Protein AF-A0A959SLH2-F1 (afdb_monomer_lite)

Sequence (245 aa):
MHHSFVTRTGTMKKLMITAALLSTLTVVHAQDGTDRSESDPAVKEQRHTERAVEKTETMIKELGLDDAQAARVREMNSRLGDSMRAVKAADMPDEERKENMKALRSAYKTELATVLTPDQMAQLKAMKEAKRAEKQDPARMAERAEERADALTREMTADLGLSTDQQAKVATINSTYAASMAKMQQAGLDDEARKEKMKAMRQGRDKELKTVLTPKQYDTMMSLRKQKHAESKGNHPGSKKPHNE

Structure (mmCIF, N/CA/C/O backbone):
data_AF-A0A959SLH2-F1
#
_entry.id   AF-A0A959SLH2-F1
#
loop_
_atom_site.group_PDB
_atom_site.id
_atom_site.type_symbol
_atom_site.label_atom_id
_atom_site.label_alt_id
_atom_site.label_comp_id
_atom_site.label_asym_id
_atom_site.label_entity_id
_atom_site.label_seq_id
_atom_site.pdbx_PDB_ins_code
_atom_site.Cartn_x
_atom_site.Cartn_y
_atom_site.Cartn_z
_atom_site.occupancy
_atom_site.B_iso_or_equiv
_atom_site.auth_seq_id
_atom_site.auth_comp_id
_atom_site.auth_asym_id
_atom_site.auth_atom_id
_atom_site.pdbx_PDB_model_num
ATOM 1 N N . MET A 1 1 ? 56.231 24.521 24.029 1.00 44.50 1 MET A N 1
ATOM 2 C CA . MET A 1 1 ? 55.648 24.591 22.668 1.00 44.50 1 MET A CA 1
ATOM 3 C C . MET A 1 1 ? 55.799 23.220 22.023 1.00 44.50 1 MET A C 1
ATOM 5 O O . MET A 1 1 ? 56.786 22.571 22.329 1.00 44.50 1 MET A O 1
ATOM 9 N N . HIS A 1 2 ? 54.837 22.815 21.184 1.00 38.91 2 HIS A N 1
ATOM 10 C CA . HIS A 1 2 ? 54.599 21.480 20.589 1.00 38.91 2 HIS A CA 1
ATOM 11 C C . HIS A 1 2 ? 53.545 20.615 21.301 1.00 38.91 2 HIS A C 1
ATOM 13 O O . HIS A 1 2 ? 53.853 19.629 21.958 1.00 38.91 2 HIS A O 1
ATOM 19 N N . HIS A 1 3 ? 52.274 20.978 21.098 1.00 36.69 3 HIS A N 1
ATOM 20 C CA . HIS A 1 3 ? 51.165 20.027 21.155 1.00 36.69 3 HIS A CA 1
ATOM 21 C C . HIS A 1 3 ? 50.868 19.521 19.740 1.00 36.69 3 HIS A C 1
ATOM 23 O O . HIS A 1 3 ? 50.570 20.299 18.835 1.00 36.69 3 HIS A O 1
ATOM 29 N N . SER A 1 4 ? 50.982 18.208 19.576 1.00 39.91 4 SER A N 1
ATOM 30 C CA . SER A 1 4 ? 50.704 17.454 18.357 1.00 39.91 4 SER A CA 1
ATOM 31 C C . SER A 1 4 ? 49.192 17.286 18.167 1.00 39.91 4 SER A C 1
ATOM 33 O O . SER A 1 4 ? 48.517 16.733 19.034 1.00 39.91 4 SER A O 1
ATOM 35 N N . PHE A 1 5 ? 48.661 17.733 17.028 1.00 43.34 5 PHE A N 1
ATOM 36 C CA . PHE A 1 5 ? 47.291 17.448 16.595 1.00 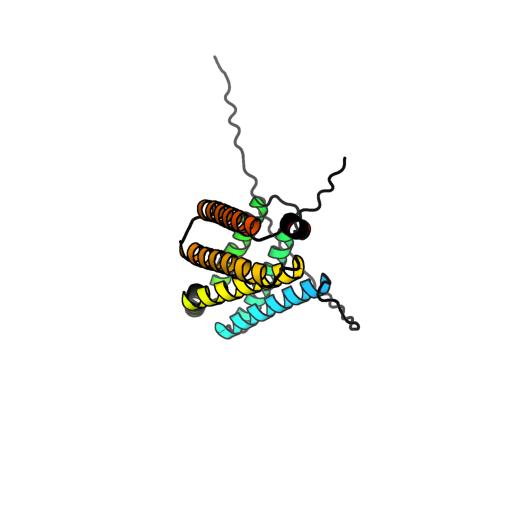43.34 5 PHE A CA 1
ATOM 37 C C . PHE A 1 5 ? 47.253 16.099 15.866 1.00 43.34 5 PHE A C 1
ATOM 39 O O . PHE A 1 5 ? 47.832 15.953 14.792 1.00 43.34 5 PHE A O 1
ATOM 46 N N . VAL A 1 6 ? 46.549 15.120 16.435 1.00 45.81 6 VAL A N 1
ATOM 47 C CA . VAL A 1 6 ? 46.173 13.877 15.748 1.00 45.81 6 VAL A CA 1
ATOM 48 C C . VAL A 1 6 ? 44.795 14.091 15.125 1.00 45.81 6 VAL A C 1
ATOM 50 O O . VAL A 1 6 ? 43.791 14.174 15.830 1.00 45.81 6 VAL A O 1
ATOM 53 N N . THR A 1 7 ? 44.731 14.196 13.800 1.00 43.62 7 THR A N 1
ATOM 54 C CA . THR A 1 7 ? 43.471 14.210 13.052 1.00 43.62 7 THR A CA 1
ATOM 55 C C . THR A 1 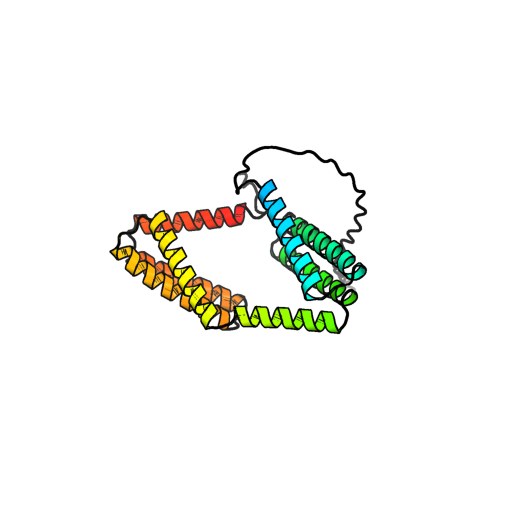7 ? 42.986 12.776 12.841 1.00 43.62 7 THR A C 1
ATOM 57 O O . THR A 1 7 ? 43.626 11.954 12.190 1.00 43.62 7 THR A O 1
ATOM 60 N N . ARG A 1 8 ? 41.829 12.456 13.427 1.00 39.44 8 ARG A N 1
ATOM 61 C CA . ARG A 1 8 ? 41.146 11.166 13.284 1.00 39.44 8 ARG A CA 1
ATOM 62 C C . ARG A 1 8 ? 40.287 11.204 12.017 1.00 39.44 8 ARG A C 1
ATOM 64 O O . ARG A 1 8 ? 39.163 11.697 12.039 1.00 39.44 8 ARG A O 1
ATOM 71 N N . THR A 1 9 ? 40.815 10.707 10.905 1.00 40.19 9 THR A N 1
ATOM 72 C CA . THR A 1 9 ? 40.058 10.502 9.663 1.00 40.19 9 THR A CA 1
ATOM 73 C C . THR A 1 9 ? 39.183 9.252 9.795 1.00 40.19 9 THR A C 1
ATOM 75 O O . THR A 1 9 ? 39.651 8.117 9.770 1.00 40.19 9 THR A O 1
ATOM 78 N N . GLY A 1 10 ? 37.877 9.453 9.983 1.00 38.53 10 GLY A N 1
ATOM 79 C CA . GLY A 1 10 ? 36.883 8.381 9.970 1.00 38.53 10 GLY A CA 1
ATOM 80 C C . GLY A 1 10 ? 36.580 7.932 8.542 1.00 38.53 10 GLY A C 1
ATOM 81 O O . GLY A 1 10 ? 35.683 8.464 7.895 1.00 38.53 10 GLY A O 1
ATOM 82 N N . THR A 1 11 ? 37.315 6.944 8.037 1.00 36.03 11 THR A N 1
ATOM 83 C CA . THR A 1 11 ? 36.968 6.228 6.803 1.00 36.03 11 THR A CA 1
ATOM 84 C C . THR A 1 11 ? 35.710 5.383 7.028 1.00 36.03 11 THR A C 1
ATOM 86 O O . THR A 1 11 ? 35.767 4.342 7.685 1.00 36.03 11 THR A O 1
ATOM 89 N N . MET A 1 12 ? 34.570 5.814 6.477 1.00 32.91 12 MET A N 1
ATOM 90 C CA . MET A 1 12 ? 33.363 4.989 6.383 1.00 32.91 12 MET A CA 1
ATOM 91 C C . MET A 1 12 ? 33.606 3.817 5.425 1.00 32.91 12 MET A C 1
ATOM 93 O O . MET A 1 12 ? 33.690 3.995 4.209 1.00 32.91 12 MET A O 1
ATOM 97 N N . LYS A 1 13 ? 33.701 2.607 5.982 1.00 34.19 13 LYS A N 1
ATOM 98 C CA . LYS A 1 13 ? 33.706 1.349 5.231 1.00 34.19 13 LYS A CA 1
ATOM 99 C C . LYS A 1 13 ? 32.319 1.143 4.618 1.00 34.19 13 LYS A C 1
ATOM 101 O O . LYS A 1 13 ? 31.417 0.627 5.269 1.00 34.19 13 LYS A O 1
ATOM 106 N N . LYS A 1 14 ? 32.142 1.560 3.364 1.00 38.78 14 LYS A N 1
ATOM 107 C CA . LYS A 1 14 ? 31.018 1.117 2.533 1.00 38.78 14 LYS A CA 1
ATOM 108 C C . LYS A 1 14 ? 31.222 -0.374 2.267 1.00 38.78 14 LYS A C 1
ATOM 110 O O . LYS A 1 14 ? 32.058 -0.739 1.446 1.00 38.78 14 LYS A O 1
ATOM 115 N N . LEU A 1 15 ? 30.503 -1.226 2.993 1.00 36.12 15 LEU A N 1
ATOM 116 C CA . LEU A 1 15 ? 30.374 -2.642 2.658 1.00 36.12 15 LEU A CA 1
ATOM 117 C C . LEU A 1 15 ? 29.577 -2.738 1.351 1.00 36.12 15 LEU A C 1
ATOM 119 O O . LEU A 1 15 ? 28.352 -2.790 1.342 1.00 36.12 15 LEU A O 1
ATOM 123 N N . MET A 1 16 ? 30.295 -2.690 0.230 1.00 37.28 16 MET A N 1
ATOM 124 C CA . MET A 1 16 ? 29.810 -3.157 -1.064 1.00 37.28 16 MET A CA 1
ATOM 125 C C . MET A 1 16 ? 29.609 -4.669 -0.943 1.00 37.28 16 MET A C 1
ATOM 127 O O . MET A 1 16 ? 30.564 -5.432 -1.046 1.00 37.28 16 MET A O 1
ATOM 131 N N . ILE A 1 17 ? 28.379 -5.105 -0.672 1.00 41.78 17 ILE A N 1
ATOM 132 C CA . ILE A 1 17 ? 28.007 -6.514 -0.810 1.00 41.78 17 ILE A CA 1
ATOM 133 C C . ILE A 1 17 ? 27.824 -6.773 -2.309 1.00 41.78 17 ILE A C 1
ATOM 135 O O . ILE A 1 17 ? 26.737 -6.642 -2.867 1.00 41.78 17 ILE A O 1
ATOM 139 N N . THR A 1 18 ? 28.925 -7.098 -2.980 1.00 38.56 18 THR A N 1
ATOM 140 C CA . THR A 1 18 ? 28.944 -7.742 -4.294 1.00 38.56 18 THR A CA 1
ATOM 141 C C . THR A 1 18 ? 28.482 -9.188 -4.122 1.00 38.56 18 THR A C 1
ATOM 143 O O . THR A 1 18 ? 29.281 -10.092 -3.897 1.00 38.56 18 THR A O 1
ATOM 146 N N . ALA A 1 19 ? 27.171 -9.416 -4.191 1.00 37.69 19 ALA A N 1
ATOM 147 C CA . ALA A 1 19 ? 26.604 -10.760 -4.220 1.00 37.69 19 ALA A CA 1
ATOM 148 C C . ALA A 1 19 ? 26.702 -11.338 -5.643 1.00 37.69 19 ALA A C 1
ATOM 150 O O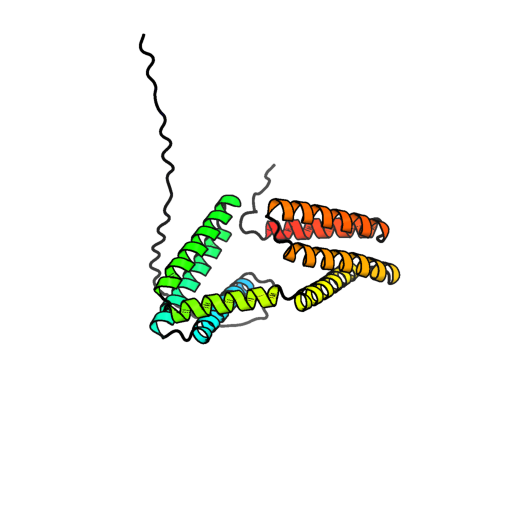 . ALA A 1 19 ? 25.760 -11.261 -6.428 1.00 37.69 19 ALA A O 1
ATOM 151 N N . ALA A 1 20 ? 27.863 -11.901 -5.980 1.00 42.41 20 ALA A N 1
ATOM 152 C CA . ALA A 1 20 ? 27.989 -12.855 -7.075 1.00 42.41 20 ALA A CA 1
ATOM 153 C C . ALA A 1 20 ? 27.600 -14.242 -6.535 1.00 42.41 20 ALA A C 1
ATOM 155 O O . ALA A 1 20 ? 28.394 -14.897 -5.866 1.00 42.41 20 ALA A O 1
ATOM 156 N N . LEU A 1 21 ? 26.358 -14.664 -6.777 1.00 37.19 21 LEU A N 1
ATOM 157 C CA . LEU A 1 21 ? 25.852 -15.991 -6.414 1.00 37.19 21 LEU A CA 1
ATOM 158 C C . LEU A 1 21 ? 25.643 -16.810 -7.693 1.00 37.19 21 LEU A C 1
ATOM 160 O O . LEU A 1 21 ? 24.571 -16.796 -8.296 1.00 37.19 21 LEU A O 1
ATOM 164 N N . LEU A 1 22 ? 26.698 -17.520 -8.108 1.00 42.25 22 LEU A N 1
ATOM 165 C CA . LEU A 1 22 ? 26.579 -18.655 -9.025 1.00 42.25 22 LEU A CA 1
ATOM 166 C C . LEU A 1 22 ? 25.758 -19.740 -8.319 1.00 42.25 22 LEU A C 1
ATOM 168 O O . LEU A 1 22 ? 26.201 -20.290 -7.312 1.00 42.25 22 LEU A O 1
ATOM 172 N N . SER A 1 23 ? 24.576 -20.043 -8.850 1.00 39.56 23 SER A N 1
ATOM 173 C CA . SER A 1 23 ? 23.689 -21.077 -8.311 1.00 39.56 23 SER A CA 1
ATOM 174 C C . SER A 1 23 ? 23.526 -22.181 -9.351 1.00 39.56 23 SER A C 1
ATOM 176 O O . SER A 1 23 ? 22.902 -21.982 -10.391 1.00 39.56 23 SER A O 1
ATOM 178 N N . THR A 1 24 ? 24.118 -23.343 -9.088 1.00 38.06 24 THR A N 1
ATOM 179 C CA . THR A 1 24 ? 23.900 -24.581 -9.845 1.00 38.06 24 THR A CA 1
ATOM 180 C C . THR A 1 24 ? 22.495 -25.119 -9.569 1.00 38.06 24 THR A C 1
ATOM 182 O O . THR A 1 24 ? 22.126 -25.312 -8.412 1.00 38.06 24 THR A O 1
ATOM 185 N N . LEU A 1 25 ? 21.726 -25.373 -10.630 1.00 32.56 25 LEU A N 1
ATOM 186 C CA . LEU A 1 25 ? 20.386 -25.963 -10.574 1.00 32.56 25 LEU A CA 1
ATOM 187 C C . LEU A 1 25 ? 20.453 -27.462 -10.246 1.00 32.56 25 LEU A C 1
ATOM 189 O O . LEU A 1 25 ? 20.957 -28.250 -11.042 1.00 32.56 25 LEU A O 1
ATOM 193 N N . THR A 1 26 ? 19.860 -27.865 -9.124 1.00 37.47 26 THR A N 1
ATOM 194 C CA . THR A 1 26 ? 19.341 -29.223 -8.920 1.00 37.47 26 THR A CA 1
ATOM 195 C C . THR A 1 26 ? 17.821 -29.142 -8.817 1.00 37.47 26 THR A C 1
ATOM 197 O O . THR A 1 26 ? 17.270 -28.504 -7.923 1.00 37.47 26 THR A O 1
ATOM 200 N N . VAL A 1 27 ? 17.126 -29.763 -9.771 1.00 36.03 27 VAL A N 1
ATOM 201 C CA . VAL A 1 27 ? 15.665 -29.890 -9.754 1.00 36.03 27 VAL A CA 1
ATOM 202 C C . VAL A 1 27 ? 15.326 -31.233 -9.120 1.00 36.03 27 VAL A C 1
ATOM 204 O O . VAL A 1 27 ? 15.618 -32.278 -9.694 1.00 36.03 27 VAL A O 1
ATOM 207 N N . VAL A 1 28 ? 14.689 -31.207 -7.951 1.00 37.66 28 VAL A N 1
ATOM 208 C CA . VAL A 1 28 ? 13.990 -32.368 -7.387 1.00 37.66 28 VAL A CA 1
ATOM 209 C C . VAL A 1 28 ? 12.498 -32.075 -7.481 1.00 37.66 28 VAL A C 1
ATOM 211 O O . VAL A 1 28 ? 12.002 -31.145 -6.851 1.00 37.66 28 VAL A O 1
ATOM 214 N N . HIS A 1 29 ? 11.791 -32.841 -8.311 1.00 43.00 29 HIS A N 1
ATOM 215 C CA . HIS A 1 29 ? 10.331 -32.863 -8.335 1.00 43.00 29 HIS A CA 1
ATOM 216 C C . HIS A 1 29 ? 9.832 -33.831 -7.262 1.00 43.00 29 HIS A C 1
ATOM 218 O O . HIS A 1 29 ? 10.205 -35.002 -7.267 1.00 43.00 29 HIS A O 1
ATOM 224 N N . ALA A 1 30 ? 8.943 -33.361 -6.391 1.00 46.03 30 ALA A N 1
ATOM 225 C CA . ALA A 1 30 ? 8.077 -34.220 -5.595 1.00 46.03 30 ALA A CA 1
ATOM 226 C C . ALA A 1 30 ? 6.663 -33.629 -5.622 1.00 46.03 30 ALA A C 1
ATOM 228 O O . ALA A 1 30 ? 6.435 -32.516 -5.147 1.00 46.03 30 ALA A O 1
ATOM 229 N N . GLN A 1 31 ? 5.738 -34.366 -6.239 1.00 41.78 31 GLN A N 1
ATOM 230 C CA . GLN A 1 31 ? 4.304 -34.103 -6.194 1.00 41.78 31 GLN A CA 1
ATOM 231 C C . GLN A 1 31 ? 3.710 -34.725 -4.923 1.00 41.78 31 GLN A C 1
ATOM 233 O O . GLN A 1 31 ? 4.035 -35.855 -4.573 1.00 41.78 31 GLN A O 1
ATOM 238 N N . ASP A 1 32 ? 2.801 -33.986 -4.293 1.00 39.59 32 ASP A N 1
ATOM 239 C CA . ASP A 1 32 ? 1.362 -34.296 -4.224 1.00 39.59 32 ASP A CA 1
ATOM 240 C C . ASP A 1 32 ? 0.740 -34.163 -2.822 1.00 39.59 32 ASP A C 1
ATOM 242 O O . ASP A 1 32 ? 1.341 -34.504 -1.805 1.00 39.59 32 ASP A O 1
ATOM 246 N N . GLY A 1 33 ? -0.514 -33.702 -2.815 1.00 43.34 33 GLY A N 1
ATOM 247 C CA . GLY A 1 33 ? -1.490 -33.984 -1.764 1.00 43.34 33 GLY A CA 1
ATOM 248 C C . GLY A 1 33 ? -1.652 -32.996 -0.599 1.00 43.34 33 GLY A C 1
ATOM 249 O O . GLY A 1 33 ? -0.807 -32.883 0.283 1.00 43.34 33 GLY A O 1
ATOM 250 N N . THR A 1 34 ? -2.878 -32.468 -0.521 1.00 37.75 34 THR A N 1
ATOM 251 C CA . THR A 1 34 ? -3.656 -32.024 0.655 1.00 37.75 34 THR A CA 1
ATOM 252 C C . THR A 1 34 ? -3.846 -30.521 0.881 1.00 37.75 34 THR A C 1
ATOM 254 O O . THR A 1 34 ? -2.934 -29.705 0.810 1.00 37.75 34 THR A O 1
ATOM 257 N N . ASP A 1 35 ? -5.120 -30.217 1.119 1.00 48.16 35 ASP A N 1
ATOM 258 C CA . ASP A 1 35 ? -5.801 -28.967 1.441 1.00 48.16 35 ASP A CA 1
ATOM 259 C C . ASP A 1 35 ? -4.978 -28.044 2.363 1.00 48.16 35 ASP A C 1
ATOM 261 O O . ASP A 1 35 ? -4.986 -28.165 3.591 1.00 48.16 35 ASP A O 1
ATOM 265 N N . ARG A 1 36 ? -4.192 -27.136 1.766 1.00 46.16 36 ARG A N 1
ATOM 266 C CA . ARG A 1 36 ? -3.356 -26.197 2.519 1.00 46.16 36 ARG A CA 1
ATOM 267 C C . ARG A 1 36 ? -4.160 -24.950 2.863 1.00 46.16 36 ARG A C 1
ATOM 269 O O . ARG A 1 36 ? -4.388 -24.088 2.018 1.00 46.16 36 ARG A O 1
ATOM 276 N N . SER A 1 37 ? -4.514 -24.849 4.142 1.00 48.16 37 SER A N 1
ATOM 277 C CA . SER A 1 37 ? -4.915 -23.614 4.823 1.00 48.16 37 SER A CA 1
ATOM 278 C C . SER A 1 37 ? -4.169 -22.396 4.259 1.00 48.16 37 SER A C 1
ATOM 280 O O . SER A 1 37 ? -2.937 -22.355 4.283 1.00 48.16 37 SER A O 1
ATOM 282 N N . GLU A 1 38 ? -4.904 -21.370 3.808 1.00 48.69 38 GLU A N 1
ATOM 283 C CA . GLU A 1 38 ? -4.380 -20.110 3.235 1.00 48.69 38 GLU A CA 1
ATOM 284 C C . GLU A 1 38 ? -3.359 -19.375 4.134 1.00 48.69 38 GLU A C 1
ATOM 286 O O . GLU A 1 38 ? -2.717 -18.397 3.731 1.00 48.69 38 GLU A O 1
ATOM 291 N N . SER A 1 39 ? -3.210 -19.823 5.380 1.00 52.97 39 SER A N 1
ATOM 292 C CA . SER A 1 39 ? -2.295 -19.266 6.365 1.00 52.97 39 SER A CA 1
ATOM 293 C C . SER A 1 39 ? -0.891 -19.892 6.377 1.00 52.97 39 SER A C 1
ATOM 295 O O . SER A 1 39 ? -0.004 -19.267 6.971 1.00 52.97 39 SER A O 1
ATOM 297 N N . ASP A 1 40 ? -0.663 -21.015 5.680 1.00 59.34 40 ASP A N 1
ATOM 298 C CA . ASP A 1 40 ? 0.634 -21.705 5.581 1.00 59.34 40 ASP A CA 1
ATOM 299 C C . ASP A 1 40 ? 1.719 -20.789 4.957 1.00 59.34 40 ASP A C 1
ATOM 301 O O . ASP A 1 40 ? 1.526 -20.247 3.858 1.00 59.34 40 ASP A O 1
ATOM 305 N N . PRO A 1 41 ? 2.869 -20.578 5.633 1.00 59.81 41 PRO A N 1
ATOM 306 C CA . PRO A 1 41 ? 4.001 -19.821 5.100 1.00 59.81 41 PRO A CA 1
ATOM 307 C C . PRO A 1 41 ? 4.472 -20.278 3.713 1.00 59.81 41 PRO A C 1
ATOM 309 O O . PRO A 1 41 ? 4.827 -19.427 2.898 1.00 59.81 41 PRO A O 1
ATOM 312 N 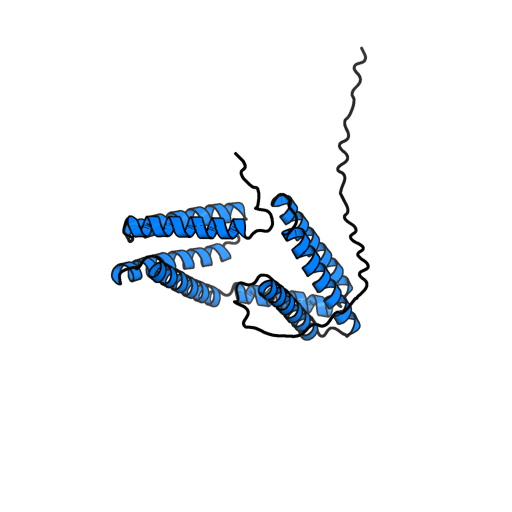N . ALA A 1 42 ? 4.436 -21.581 3.420 1.00 62.09 42 ALA A N 1
ATOM 313 C CA . ALA A 1 42 ? 4.846 -22.125 2.127 1.00 62.09 42 ALA A CA 1
ATOM 314 C C . ALA A 1 42 ? 3.873 -21.723 1.005 1.00 62.09 42 ALA A C 1
ATOM 316 O O . ALA A 1 42 ? 4.304 -21.314 -0.072 1.00 62.09 42 ALA A O 1
ATOM 317 N N . VAL A 1 43 ? 2.563 -21.732 1.280 1.00 63.31 43 VAL A N 1
ATOM 318 C CA . VAL A 1 43 ? 1.529 -21.272 0.332 1.00 63.31 43 VAL A CA 1
ATOM 319 C C . VAL A 1 43 ? 1.626 -19.767 0.106 1.00 63.31 43 VAL A C 1
ATOM 321 O O . VAL A 1 43 ? 1.506 -19.292 -1.022 1.00 63.31 43 VAL A O 1
ATOM 324 N N . LYS A 1 44 ? 1.884 -18.985 1.159 1.00 61.72 44 LYS A N 1
ATOM 325 C CA . LYS A 1 44 ? 2.091 -17.535 1.031 1.00 61.72 44 LYS A CA 1
ATOM 326 C C . LYS A 1 44 ? 3.310 -17.215 0.171 1.00 61.72 44 LYS A C 1
ATOM 328 O O . LYS A 1 44 ? 3.212 -16.351 -0.700 1.00 61.72 44 LYS A O 1
ATOM 333 N N . GLU A 1 45 ? 4.425 -17.910 0.383 1.00 62.53 45 GLU A N 1
ATOM 334 C CA . GLU A 1 45 ? 5.646 -17.735 -0.410 1.00 62.53 45 GLU A CA 1
ATOM 335 C C . GLU A 1 45 ? 5.420 -18.113 -1.881 1.00 62.53 45 GLU A C 1
ATOM 337 O O . GLU A 1 45 ? 5.777 -17.353 -2.786 1.00 62.53 45 GLU A O 1
ATOM 342 N N . GLN A 1 46 ? 4.712 -19.217 -2.130 1.00 65.81 46 GLN A N 1
ATOM 343 C CA . GLN A 1 46 ? 4.326 -19.626 -3.477 1.00 65.81 46 GLN A CA 1
ATOM 344 C C . GLN A 1 46 ? 3.447 -18.563 -4.166 1.00 65.81 46 GLN A C 1
ATOM 346 O O . GLN A 1 46 ? 3.754 -18.119 -5.267 1.00 65.81 46 GLN A O 1
ATOM 351 N N . ARG A 1 47 ? 2.438 -18.007 -3.487 1.00 67.12 47 ARG A N 1
ATOM 352 C CA . ARG A 1 47 ? 1.613 -16.926 -4.064 1.00 67.12 47 ARG A CA 1
ATOM 353 C C . ARG A 1 47 ? 2.386 -15.630 -4.307 1.00 67.12 47 ARG A C 1
ATOM 355 O O . ARG A 1 47 ? 2.056 -14.864 -5.215 1.00 67.12 47 ARG A O 1
ATOM 362 N N . HIS A 1 48 ? 3.385 -15.326 -3.480 1.00 67.88 48 HIS A N 1
ATOM 363 C CA . HIS A 1 48 ? 4.246 -14.163 -3.690 1.00 67.88 48 HIS A CA 1
ATOM 364 C C . HIS A 1 48 ? 5.120 -14.323 -4.935 1.00 67.88 48 HIS A C 1
ATOM 366 O O . HIS A 1 48 ? 5.267 -13.356 -5.687 1.00 67.88 48 HIS A O 1
ATOM 372 N N . THR A 1 49 ? 5.650 -15.524 -5.165 1.00 73.31 49 THR A N 1
ATOM 373 C CA . THR A 1 49 ? 6.431 -15.840 -6.367 1.00 73.31 49 THR A CA 1
ATOM 374 C C . THR A 1 49 ? 5.554 -15.848 -7.618 1.00 73.31 49 THR A C 1
ATOM 376 O O . THR A 1 49 ? 5.884 -15.151 -8.574 1.00 73.31 49 THR A O 1
ATOM 379 N N . GLU A 1 50 ? 4.380 -16.478 -7.580 1.00 76.00 50 GLU A N 1
ATOM 380 C CA . GLU A 1 50 ? 3.411 -16.478 -8.688 1.00 76.00 50 GLU A CA 1
ATOM 381 C C . GLU A 1 50 ? 3.001 -15.056 -9.103 1.00 76.00 50 GLU A C 1
ATOM 383 O O . GLU A 1 50 ? 3.058 -14.703 -10.279 1.00 76.00 50 GLU A O 1
ATOM 388 N N . ARG A 1 51 ? 2.692 -14.178 -8.140 1.00 77.25 51 ARG A N 1
ATOM 389 C CA . ARG A 1 51 ? 2.369 -12.766 -8.425 1.00 77.25 51 ARG A CA 1
ATOM 390 C C . ARG A 1 51 ? 3.543 -11.979 -9.008 1.00 77.25 51 ARG A C 1
ATOM 392 O O . ARG A 1 51 ? 3.328 -10.995 -9.717 1.00 77.25 51 ARG A O 1
ATOM 399 N N . ALA A 1 52 ? 4.778 -12.324 -8.648 1.00 79.25 52 ALA A N 1
ATOM 400 C CA . ALA A 1 52 ? 5.964 -11.688 -9.215 1.00 79.25 52 ALA A CA 1
ATOM 401 C C . ALA A 1 52 ? 6.185 -12.135 -10.668 1.00 79.25 52 ALA A C 1
ATOM 403 O O . ALA A 1 52 ? 6.498 -11.299 -11.519 1.00 79.25 52 ALA A O 1
ATOM 404 N N . VAL A 1 53 ? 5.942 -13.416 -10.957 1.00 84.31 53 VAL A N 1
ATOM 405 C CA . VAL A 1 53 ? 5.959 -13.973 -12.314 1.00 84.31 53 VAL A CA 1
ATOM 406 C C . VAL A 1 53 ? 4.873 -13.324 -13.169 1.00 84.31 53 VAL A C 1
ATOM 408 O O . VAL A 1 53 ? 5.188 -12.746 -14.201 1.00 84.31 53 VAL A O 1
ATOM 411 N N . GLU A 1 54 ? 3.624 -13.282 -12.704 1.00 88.56 54 GLU A N 1
ATOM 412 C CA . GLU A 1 54 ? 2.502 -12.675 -13.436 1.00 88.56 54 GLU A CA 1
ATOM 413 C C . GLU A 1 54 ? 2.772 -11.209 -13.817 1.00 88.56 54 GLU A C 1
ATOM 415 O O . GLU A 1 54 ? 2.552 -10.788 -14.955 1.00 88.56 54 GLU A O 1
ATOM 420 N N . LYS A 1 55 ? 3.315 -10.420 -12.882 1.00 86.44 55 LYS A N 1
ATOM 421 C CA . LYS A 1 55 ? 3.706 -9.02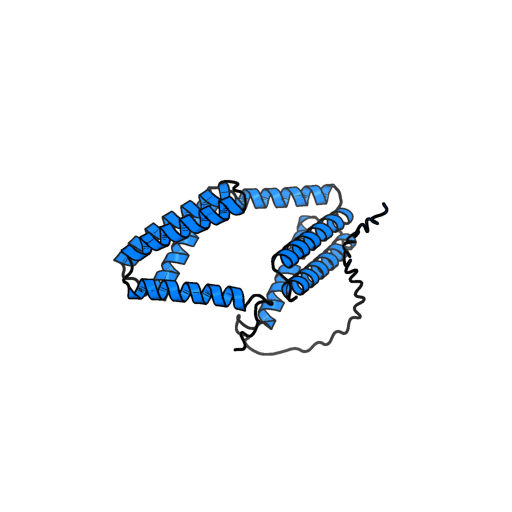9 -13.159 1.00 86.44 55 LYS A CA 1
ATOM 422 C C . LYS A 1 55 ? 4.832 -8.928 -14.180 1.00 86.44 55 LYS A C 1
ATOM 424 O O . LYS A 1 55 ? 4.866 -7.965 -14.942 1.00 86.44 55 LYS A O 1
ATOM 429 N N . THR A 1 56 ? 5.750 -9.888 -14.166 1.00 91.31 56 THR A N 1
ATOM 430 C CA . THR A 1 56 ? 6.853 -9.954 -15.124 1.00 91.31 56 THR A CA 1
ATOM 431 C C . THR A 1 56 ? 6.324 -10.247 -16.521 1.00 91.31 56 THR A C 1
ATOM 433 O O . THR A 1 56 ? 6.630 -9.498 -17.443 1.00 91.31 56 THR A O 1
ATOM 436 N N . GLU A 1 57 ? 5.459 -11.252 -16.662 1.00 94.19 57 GLU A N 1
ATOM 437 C CA . GLU A 1 57 ? 4.838 -11.602 -17.944 1.00 94.19 57 GLU A CA 1
ATOM 438 C C . GLU A 1 57 ? 3.946 -10.477 -18.477 1.00 94.19 57 GLU A C 1
ATOM 440 O O . GLU A 1 57 ? 3.975 -10.169 -19.667 1.00 94.19 57 GLU A O 1
ATOM 445 N N . THR A 1 58 ? 3.218 -9.787 -17.596 1.00 93.75 58 THR A N 1
ATOM 446 C CA . THR A 1 58 ? 2.450 -8.594 -17.979 1.00 93.75 58 THR A CA 1
ATOM 447 C C . THR A 1 58 ? 3.363 -7.513 -18.553 1.00 93.75 58 THR A C 1
ATOM 449 O O . THR A 1 58 ? 3.070 -6.976 -19.614 1.00 93.75 58 THR A O 1
ATOM 452 N N . MET A 1 59 ? 4.499 -7.226 -17.907 1.00 93.25 59 MET A N 1
ATOM 453 C CA . MET A 1 59 ? 5.451 -6.228 -18.405 1.00 93.25 59 MET A CA 1
ATOM 454 C C . MET A 1 59 ? 6.081 -6.646 -19.739 1.00 93.25 59 MET A C 1
ATOM 456 O O . MET A 1 59 ? 6.223 -5.802 -20.619 1.00 93.25 59 MET A O 1
ATOM 460 N N . ILE A 1 60 ? 6.431 -7.927 -19.896 1.00 95.62 60 ILE A N 1
ATOM 461 C CA . ILE A 1 60 ? 6.963 -8.484 -21.149 1.00 95.62 60 ILE A CA 1
ATOM 462 C C . ILE A 1 60 ? 5.966 -8.266 -22.287 1.00 95.62 60 ILE A C 1
ATOM 464 O O . ILE A 1 60 ? 6.331 -7.729 -23.331 1.00 95.62 60 ILE A O 1
ATOM 468 N N . LYS A 1 61 ? 4.700 -8.630 -22.057 1.00 97.06 61 LYS A N 1
ATOM 469 C CA . LYS A 1 61 ? 3.623 -8.488 -23.037 1.00 97.06 61 LYS A CA 1
ATOM 470 C C . LYS A 1 61 ? 3.325 -7.026 -23.357 1.00 97.06 61 LYS A C 1
ATOM 472 O O . LYS A 1 61 ? 3.241 -6.669 -24.526 1.00 97.06 61 LYS A O 1
ATOM 477 N N . GLU A 1 62 ? 3.142 -6.190 -22.338 1.00 95.31 62 GLU A N 1
ATOM 478 C CA . GLU A 1 62 ? 2.763 -4.787 -22.525 1.00 95.31 62 GLU A CA 1
ATOM 479 C C . GLU A 1 62 ? 3.862 -3.993 -23.233 1.00 95.31 62 GLU A C 1
ATOM 481 O O . GLU A 1 62 ? 3.541 -3.174 -24.086 1.00 95.31 62 GLU A O 1
ATOM 486 N N . LEU A 1 63 ? 5.139 -4.252 -22.933 1.00 96.62 63 LEU A N 1
ATOM 487 C CA . LEU A 1 63 ? 6.270 -3.579 -23.581 1.00 96.62 63 LEU A CA 1
ATOM 488 C C . LEU A 1 63 ? 6.709 -4.234 -24.897 1.00 96.62 63 LEU A C 1
ATOM 490 O O . LEU A 1 63 ? 7.639 -3.733 -25.528 1.00 96.62 63 LEU A O 1
ATOM 494 N N . GLY A 1 64 ? 6.098 -5.355 -25.294 1.00 96.69 64 GLY A N 1
ATOM 495 C CA . GLY A 1 64 ? 6.511 -6.108 -26.478 1.00 96.69 64 GLY A CA 1
ATOM 496 C C . GLY A 1 64 ? 8.001 -6.455 -26.446 1.00 96.69 64 GLY A C 1
ATOM 497 O O . GLY A 1 64 ? 8.720 -6.149 -27.394 1.00 96.69 64 GLY A O 1
ATOM 498 N N . LEU A 1 65 ? 8.482 -6.995 -25.322 1.00 97.50 65 LEU A N 1
ATOM 499 C CA . LEU A 1 65 ? 9.891 -7.366 -25.187 1.00 97.50 65 LEU A CA 1
ATOM 500 C C . LEU A 1 65 ? 10.211 -8.562 -26.085 1.00 97.50 65 LEU A C 1
ATOM 502 O O . LEU A 1 65 ? 9.439 -9.521 -26.124 1.00 97.50 65 LEU A O 1
ATOM 506 N N . ASP A 1 66 ? 11.361 -8.521 -26.754 1.00 97.62 66 ASP A N 1
ATOM 507 C CA . ASP A 1 66 ? 11.877 -9.691 -27.466 1.00 97.62 66 ASP A CA 1
ATOM 508 C C . ASP A 1 66 ? 12.352 -10.784 -26.489 1.00 97.62 66 ASP A C 1
ATOM 510 O O . ASP A 1 66 ? 12.453 -10.565 -25.278 1.00 97.62 66 ASP A O 1
ATOM 514 N N . ASP A 1 67 ? 12.663 -11.975 -27.004 1.00 96.31 67 ASP A N 1
ATOM 515 C CA . ASP A 1 67 ? 13.049 -13.122 -26.174 1.00 96.31 67 ASP A CA 1
ATOM 516 C C . ASP A 1 67 ? 14.299 -12.856 -25.318 1.00 96.31 67 ASP A C 1
ATOM 518 O O . ASP A 1 67 ? 14.370 -13.284 -24.160 1.00 96.31 67 ASP A O 1
ATOM 522 N N . ALA A 1 68 ? 15.276 -12.115 -25.851 1.00 96.81 68 ALA A N 1
ATOM 523 C CA . ALA A 1 68 ? 16.510 -11.800 -25.142 1.00 96.81 68 ALA A CA 1
ATOM 524 C C . ALA A 1 68 ? 16.265 -10.769 -24.027 1.00 96.81 68 ALA A C 1
ATOM 526 O O . ALA A 1 68 ? 16.756 -10.929 -22.904 1.00 96.81 68 ALA A O 1
ATOM 527 N N . GLN A 1 69 ? 15.473 -9.734 -24.306 1.00 96.94 69 GLN A N 1
ATOM 528 C CA . GLN A 1 69 ? 15.024 -8.747 -23.328 1.00 96.94 69 GLN A CA 1
ATOM 529 C C . GLN A 1 69 ? 14.170 -9.401 -22.236 1.00 96.94 69 GLN A C 1
ATOM 531 O O . GLN A 1 69 ? 14.397 -9.163 -21.048 1.00 96.94 69 GLN A O 1
ATOM 536 N N . ALA A 1 70 ? 13.224 -10.260 -22.619 1.00 96.75 70 ALA A N 1
ATOM 537 C CA . ALA A 1 70 ? 12.342 -10.977 -21.710 1.00 96.75 70 ALA A CA 1
ATOM 538 C C . ALA A 1 70 ? 13.125 -11.904 -20.770 1.00 96.75 70 ALA A C 1
ATOM 540 O O . ALA A 1 70 ? 12.869 -11.908 -19.565 1.00 96.75 70 ALA A O 1
ATOM 541 N N . ALA A 1 71 ? 14.115 -12.645 -21.282 1.00 96.00 71 ALA A N 1
ATOM 542 C CA . ALA A 1 71 ? 14.994 -13.478 -20.461 1.00 96.00 71 ALA A CA 1
ATOM 543 C C . ALA A 1 71 ? 15.739 -12.652 -19.397 1.00 96.00 71 ALA A C 1
ATOM 545 O O . ALA A 1 71 ? 15.687 -12.989 -18.211 1.00 96.00 71 ALA A O 1
ATOM 546 N N . ARG A 1 72 ? 16.343 -11.519 -19.789 1.00 96.31 72 ARG A N 1
ATOM 547 C CA . ARG A 1 72 ? 17.036 -10.614 -18.852 1.00 96.31 72 ARG A CA 1
ATOM 548 C C . ARG A 1 72 ? 16.094 -10.038 -17.802 1.00 96.31 72 ARG A C 1
ATOM 550 O O . ARG A 1 72 ? 16.419 -10.012 -16.620 1.00 96.31 72 ARG A O 1
ATOM 557 N N . VAL A 1 73 ? 14.907 -9.604 -18.215 1.00 95.50 73 VAL A N 1
ATOM 558 C CA . VAL A 1 73 ? 13.901 -9.047 -17.308 1.00 95.50 73 VAL A CA 1
ATOM 559 C C . VAL A 1 73 ? 13.428 -10.076 -16.275 1.00 95.50 73 VAL A C 1
ATOM 561 O O . VAL A 1 73 ? 13.289 -9.727 -15.100 1.00 95.50 73 VAL A O 1
ATOM 564 N N . ARG A 1 74 ? 13.211 -11.338 -16.672 1.00 94.19 74 ARG A N 1
ATOM 565 C CA . ARG A 1 74 ? 12.852 -12.420 -15.737 1.00 94.19 74 ARG A CA 1
ATOM 566 C C . ARG A 1 74 ? 13.937 -12.639 -14.693 1.00 94.19 74 ARG A C 1
ATOM 568 O O . ARG A 1 74 ? 13.634 -12.670 -13.500 1.00 94.19 74 ARG A O 1
ATOM 575 N N . GLU A 1 75 ? 15.191 -12.721 -15.127 1.00 93.69 75 GLU A N 1
ATOM 576 C CA . GLU A 1 75 ? 16.334 -12.875 -14.227 1.00 93.69 75 GLU A CA 1
ATOM 577 C C . GLU A 1 75 ? 16.441 -11.697 -13.246 1.00 93.69 75 GLU A C 1
ATOM 579 O O . GLU A 1 75 ? 16.523 -11.895 -12.031 1.00 93.69 75 GLU A O 1
ATOM 584 N N . MET A 1 76 ? 16.357 -10.463 -13.751 1.00 94.31 76 MET A N 1
ATOM 585 C CA . MET A 1 76 ? 16.391 -9.255 -12.927 1.00 94.31 76 MET A CA 1
ATOM 586 C C . MET A 1 76 ? 15.265 -9.220 -11.888 1.00 94.31 76 MET A C 1
ATOM 588 O O . MET A 1 76 ? 15.505 -8.859 -10.734 1.00 94.31 76 MET A O 1
ATOM 592 N N . ASN A 1 77 ? 14.040 -9.586 -12.276 1.00 92.38 77 ASN A N 1
ATOM 593 C CA . ASN A 1 77 ? 12.893 -9.611 -11.369 1.00 92.38 77 ASN A CA 1
ATOM 594 C C . ASN A 1 77 ? 13.022 -10.699 -10.303 1.00 92.38 77 ASN A C 1
ATOM 596 O O . ASN A 1 77 ? 12.688 -10.438 -9.144 1.00 92.38 77 ASN A O 1
ATOM 600 N N . SER A 1 78 ? 13.550 -11.875 -10.661 1.00 90.81 78 SER A N 1
ATOM 601 C CA . SER A 1 78 ? 13.861 -12.930 -9.692 1.00 90.81 78 SER A CA 1
ATOM 602 C C . SER A 1 78 ? 14.890 -12.438 -8.679 1.00 90.81 78 SER A C 1
ATOM 604 O O . SER A 1 78 ? 14.614 -12.424 -7.480 1.00 90.81 78 SER A O 1
ATOM 606 N N . ARG A 1 79 ? 16.024 -11.910 -9.161 1.00 92.50 79 ARG A N 1
ATOM 607 C CA . ARG A 1 79 ? 17.099 -11.390 -8.306 1.00 92.50 79 ARG A CA 1
ATOM 608 C C . ARG A 1 79 ? 16.623 -10.255 -7.405 1.00 92.50 79 ARG A C 1
ATOM 610 O O . ARG A 1 79 ? 17.000 -10.202 -6.231 1.00 92.50 79 ARG A O 1
ATOM 617 N N . LEU A 1 80 ? 15.787 -9.349 -7.920 1.00 93.06 80 LEU A N 1
ATOM 618 C CA . LEU A 1 80 ? 15.171 -8.304 -7.108 1.00 93.06 80 LEU A CA 1
ATOM 619 C C . LEU A 1 80 ? 14.290 -8.927 -6.022 1.00 93.06 80 LEU A C 1
ATOM 621 O O . LEU A 1 80 ? 14.423 -8.550 -4.864 1.00 93.06 80 LEU A O 1
ATOM 625 N N . GLY A 1 81 ? 13.424 -9.882 -6.365 1.00 90.88 81 GLY A N 1
ATOM 626 C CA . GLY A 1 81 ? 12.579 -10.599 -5.408 1.00 90.88 81 GLY A CA 1
ATOM 627 C C . GLY A 1 81 ? 13.382 -11.261 -4.285 1.00 90.88 81 GLY A C 1
ATOM 628 O O . GLY A 1 81 ? 13.096 -11.024 -3.109 1.00 90.88 81 GLY A O 1
ATOM 629 N N . ASP A 1 82 ? 14.431 -12.005 -4.639 1.00 90.00 82 ASP A N 1
ATOM 630 C CA . ASP A 1 82 ? 15.356 -12.644 -3.697 1.00 90.00 82 ASP A CA 1
ATOM 631 C C . ASP A 1 82 ? 16.034 -11.625 -2.780 1.00 90.00 82 ASP A C 1
ATOM 633 O O . ASP A 1 82 ? 16.010 -11.764 -1.557 1.00 90.00 82 ASP A O 1
ATOM 637 N N . SER A 1 83 ? 16.561 -10.542 -3.354 1.00 92.62 83 SER A N 1
ATOM 638 C CA . SER A 1 83 ? 17.250 -9.491 -2.597 1.00 92.62 83 SER A CA 1
ATOM 639 C C . SER A 1 83 ? 16.301 -8.764 -1.642 1.00 92.62 83 SER A C 1
ATOM 641 O O . SER A 1 83 ? 16.644 -8.488 -0.494 1.00 92.62 83 SER A O 1
ATOM 643 N N . MET A 1 84 ? 15.074 -8.483 -2.088 1.00 91.25 84 MET A N 1
ATOM 644 C CA . MET A 1 84 ? 14.039 -7.850 -1.268 1.00 91.25 84 MET A CA 1
ATOM 645 C C . MET A 1 84 ? 13.637 -8.758 -0.098 1.00 91.25 84 MET A C 1
ATOM 647 O O . MET A 1 84 ? 13.442 -8.263 1.014 1.00 91.25 84 MET A O 1
ATOM 651 N N . ARG A 1 85 ? 13.531 -10.076 -0.325 1.00 89.31 85 ARG A N 1
ATOM 652 C CA . ARG A 1 85 ? 13.286 -11.062 0.737 1.00 89.31 85 ARG A CA 1
ATOM 653 C C . ARG A 1 85 ? 14.443 -11.133 1.720 1.00 89.31 85 ARG A C 1
ATOM 655 O O . ARG A 1 85 ? 14.192 -11.066 2.918 1.00 89.31 85 ARG A O 1
ATOM 662 N N . ALA A 1 86 ? 15.680 -11.194 1.234 1.00 90.56 86 ALA A N 1
ATOM 663 C CA . ALA A 1 86 ? 16.870 -11.233 2.075 1.00 90.56 86 ALA A CA 1
ATOM 664 C C . ALA A 1 86 ? 16.976 -9.986 2.970 1.00 90.56 86 ALA A C 1
ATOM 666 O O . ALA A 1 86 ? 17.108 -10.114 4.184 1.00 90.56 86 ALA A O 1
ATOM 667 N N . VAL A 1 87 ? 16.806 -8.781 2.408 1.00 90.94 87 VAL A N 1
ATOM 668 C CA . VAL A 1 87 ? 16.785 -7.523 3.184 1.00 90.94 87 VAL A CA 1
ATOM 669 C C . VAL A 1 87 ? 15.637 -7.502 4.193 1.00 90.94 87 VAL A C 1
ATOM 671 O O . VAL A 1 87 ? 15.779 -6.979 5.300 1.00 90.94 87 VAL A O 1
ATOM 674 N N . LYS A 1 88 ? 14.476 -8.061 3.834 1.00 87.94 88 LYS A N 1
ATOM 675 C CA . LYS A 1 88 ? 13.348 -8.151 4.761 1.00 87.94 88 LYS A CA 1
ATOM 676 C C . LYS A 1 88 ? 13.647 -9.116 5.907 1.00 87.94 88 LYS A C 1
ATOM 678 O O . LYS A 1 88 ? 13.301 -8.780 7.026 1.00 87.94 88 LYS A O 1
ATOM 683 N N . ALA A 1 89 ? 14.265 -10.264 5.632 1.00 88.06 89 ALA A N 1
ATOM 684 C CA . ALA A 1 89 ? 14.560 -11.305 6.613 1.00 88.06 89 ALA A CA 1
ATOM 685 C C . ALA A 1 89 ? 15.762 -10.994 7.516 1.00 88.06 89 ALA A C 1
ATOM 687 O O . ALA A 1 89 ? 15.870 -11.561 8.601 1.00 88.06 89 ALA A O 1
ATOM 688 N N . ALA A 1 90 ? 16.660 -10.117 7.072 1.00 89.06 90 ALA A N 1
ATOM 689 C CA . ALA A 1 90 ? 17.838 -9.741 7.832 1.00 89.06 90 ALA A CA 1
ATOM 690 C C . ALA A 1 90 ? 17.476 -8.982 9.120 1.00 89.06 90 ALA A C 1
ATOM 692 O O . ALA A 1 90 ? 16.616 -8.091 9.130 1.00 89.06 90 ALA A O 1
ATOM 693 N N . ASP A 1 91 ? 18.179 -9.310 10.203 1.00 92.19 91 ASP A N 1
ATOM 694 C CA . ASP A 1 91 ? 18.105 -8.571 11.459 1.00 92.19 91 ASP A CA 1
ATOM 695 C C . ASP A 1 91 ? 18.940 -7.290 11.340 1.00 92.19 91 ASP A C 1
ATOM 697 O O . ASP A 1 91 ? 20.165 -7.309 11.439 1.00 92.19 91 ASP A O 1
ATOM 701 N N . MET A 1 92 ? 18.272 -6.180 11.028 1.00 90.50 92 MET A N 1
ATOM 702 C CA . MET A 1 92 ? 18.892 -4.865 10.866 1.00 90.50 92 MET A CA 1
ATOM 703 C C . MET A 1 92 ? 17.940 -3.749 11.315 1.00 90.50 92 MET A C 1
ATOM 705 O O . MET A 1 92 ? 16.716 -3.939 11.300 1.00 90.50 92 MET A O 1
ATOM 709 N N . PRO A 1 93 ? 18.465 -2.569 11.687 1.00 93.06 93 PRO A N 1
ATOM 710 C CA . PRO A 1 93 ? 17.643 -1.405 11.996 1.00 93.06 93 PRO A CA 1
ATOM 711 C C . PRO A 1 93 ? 16.731 -1.008 10.825 1.00 93.06 93 PRO A C 1
ATOM 713 O O . PRO A 1 93 ? 17.102 -1.133 9.658 1.00 93.06 93 PRO A O 1
ATOM 716 N N . ASP A 1 94 ? 15.548 -0.471 11.129 1.00 85.81 94 ASP A N 1
ATOM 717 C CA . ASP A 1 94 ? 14.547 -0.112 10.112 1.00 85.81 94 ASP A CA 1
ATOM 718 C C . ASP A 1 94 ? 15.051 0.923 9.095 1.00 85.81 94 ASP A C 1
ATOM 720 O O . ASP A 1 94 ? 14.746 0.814 7.906 1.00 85.81 94 ASP A O 1
ATOM 724 N N . GLU A 1 95 ? 15.856 1.895 9.531 1.00 88.69 95 GLU A N 1
ATOM 725 C CA . GLU A 1 95 ? 16.446 2.890 8.625 1.00 88.69 95 GLU A CA 1
ATOM 726 C C . GLU A 1 95 ? 17.452 2.257 7.656 1.00 88.69 95 GLU A C 1
ATOM 728 O O . GLU A 1 95 ? 17.424 2.542 6.459 1.00 88.69 95 GLU A O 1
ATOM 733 N N . GLU A 1 96 ? 18.280 1.326 8.134 1.00 91.31 96 GLU A N 1
ATOM 734 C CA . GLU A 1 96 ? 19.213 0.593 7.275 1.00 91.31 96 GLU A CA 1
ATOM 735 C C . GLU A 1 96 ? 18.456 -0.271 6.260 1.00 91.31 96 GLU A C 1
ATOM 737 O O . GLU A 1 96 ? 18.738 -0.244 5.061 1.00 91.31 96 GLU A O 1
ATOM 742 N N . ARG A 1 97 ? 17.410 -0.968 6.716 1.00 93.06 97 ARG A N 1
ATOM 743 C CA . ARG A 1 97 ? 16.517 -1.747 5.854 1.00 93.06 97 ARG A CA 1
ATOM 744 C C . ARG A 1 97 ? 15.889 -0.888 4.762 1.00 93.06 97 ARG A C 1
ATOM 746 O O . ARG A 1 97 ? 15.811 -1.313 3.609 1.00 93.06 97 ARG A O 1
ATOM 753 N N . LYS A 1 98 ? 15.428 0.314 5.111 1.00 90.19 98 LYS A N 1
ATOM 754 C CA . LYS A 1 98 ? 14.807 1.268 4.186 1.00 90.19 98 LYS A CA 1
ATOM 755 C C . LYS A 1 98 ? 15.799 1.754 3.132 1.00 90.19 98 LYS A C 1
ATOM 757 O O . LYS A 1 98 ? 15.452 1.747 1.947 1.00 90.19 98 LYS A O 1
ATOM 762 N N . GLU A 1 99 ? 17.014 2.123 3.533 1.00 93.44 99 GLU A N 1
ATOM 763 C CA . GLU A 1 99 ? 18.067 2.539 2.602 1.00 93.44 99 GLU A CA 1
ATOM 764 C C . GLU A 1 99 ? 18.501 1.387 1.685 1.00 93.44 99 GLU A C 1
ATOM 766 O O . GLU A 1 99 ? 18.545 1.571 0.467 1.00 93.44 99 GLU A O 1
ATOM 771 N N . ASN A 1 100 ? 18.671 0.169 2.212 1.00 92.69 100 ASN A N 1
ATOM 772 C CA . ASN A 1 100 ? 18.946 -1.026 1.404 1.00 92.69 100 ASN A CA 1
ATOM 773 C C . ASN A 1 100 ? 17.833 -1.280 0.377 1.00 92.69 100 ASN A C 1
ATOM 775 O O . ASN A 1 100 ? 18.091 -1.504 -0.807 1.00 92.69 100 ASN A O 1
ATOM 779 N N . MET A 1 101 ? 16.572 -1.158 0.793 1.00 94.19 101 MET A N 1
ATOM 780 C CA . MET A 1 101 ? 15.427 -1.329 -0.098 1.00 94.19 101 MET A CA 1
ATOM 781 C C . MET A 1 101 ? 15.364 -0.262 -1.201 1.00 94.19 101 MET A C 1
ATOM 783 O O . MET A 1 101 ? 14.940 -0.531 -2.328 1.00 94.19 101 MET A O 1
ATOM 787 N N . LYS A 1 102 ? 15.751 0.976 -0.886 1.00 94.38 102 LYS A N 1
ATOM 788 C CA . LYS A 1 102 ? 15.830 2.080 -1.849 1.00 94.38 102 LYS A CA 1
ATOM 789 C C . LYS A 1 102 ? 16.967 1.855 -2.843 1.00 94.38 102 LYS A C 1
ATOM 791 O O . LYS A 1 102 ? 16.745 2.018 -4.044 1.00 94.38 102 LYS A O 1
ATOM 796 N N . ALA A 1 103 ? 18.133 1.430 -2.362 1.00 95.62 103 ALA A N 1
ATOM 797 C CA . ALA A 1 103 ? 19.286 1.102 -3.190 1.00 95.62 103 ALA A CA 1
ATOM 798 C C . ALA A 1 103 ? 18.961 -0.024 -4.185 1.00 95.62 103 ALA A C 1
ATOM 800 O O . ALA A 1 103 ? 19.172 0.161 -5.383 1.00 95.62 103 ALA A O 1
ATOM 801 N N . LEU A 1 104 ? 18.340 -1.122 -3.729 1.00 96.12 104 LEU A N 1
ATOM 802 C CA . LEU A 1 104 ? 17.907 -2.231 -4.594 1.00 96.12 104 LEU A CA 1
ATOM 803 C C . LEU A 1 104 ? 16.972 -1.766 -5.717 1.00 96.12 104 LEU A C 1
ATOM 805 O O . LEU A 1 104 ? 17.184 -2.088 -6.885 1.00 96.12 104 LEU A O 1
ATOM 809 N N . ARG A 1 105 ? 15.957 -0.956 -5.389 1.00 93.31 105 ARG A N 1
ATOM 810 C CA . ARG A 1 105 ? 15.029 -0.411 -6.396 1.00 93.31 105 ARG A CA 1
ATOM 811 C C . ARG A 1 105 ? 15.720 0.527 -7.382 1.00 93.31 105 ARG A C 1
ATOM 813 O O . ARG A 1 105 ? 15.358 0.541 -8.557 1.00 93.31 105 ARG A O 1
ATOM 820 N N . SER A 1 106 ? 16.680 1.322 -6.911 1.00 95.12 106 SER A N 1
ATOM 821 C CA . SER A 1 106 ? 17.449 2.224 -7.768 1.00 95.12 106 SER A CA 1
ATOM 822 C C . SER A 1 106 ? 18.336 1.443 -8.734 1.00 95.12 106 SER A C 1
ATOM 824 O O . SER A 1 106 ? 18.311 1.731 -9.926 1.00 95.12 106 SER A O 1
ATOM 826 N N . ALA A 1 107 ? 19.062 0.436 -8.242 1.00 94.50 107 ALA A N 1
ATOM 827 C CA . ALA A 1 107 ? 19.907 -0.428 -9.061 1.00 94.50 107 ALA A CA 1
ATOM 828 C C . ALA A 1 107 ? 19.084 -1.159 -10.130 1.00 94.50 107 ALA A C 1
ATOM 830 O O . ALA A 1 107 ? 19.403 -1.064 -11.313 1.00 94.50 107 ALA A O 1
ATOM 831 N N . TYR A 1 108 ? 17.960 -1.767 -9.734 1.00 95.12 108 TYR A N 1
ATOM 832 C CA . TYR A 1 108 ? 17.028 -2.411 -10.662 1.00 95.12 108 TYR A CA 1
ATOM 833 C C . TYR A 1 108 ? 16.536 -1.453 -11.755 1.00 95.12 108 TYR A C 1
ATOM 835 O O . TYR A 1 108 ? 16.500 -1.811 -12.927 1.00 95.12 108 TYR A O 1
ATOM 843 N N . LYS A 1 109 ? 16.169 -0.213 -11.396 1.00 93.19 109 LYS A N 1
ATOM 844 C CA . LYS A 1 109 ? 15.717 0.784 -12.378 1.00 93.19 109 LYS A CA 1
ATOM 845 C C . LYS A 1 109 ? 16.820 1.135 -13.381 1.00 93.19 109 LYS A C 1
ATOM 847 O O . LYS A 1 109 ? 16.514 1.284 -14.561 1.00 93.19 109 LYS A O 1
ATOM 852 N N . THR A 1 110 ? 18.057 1.301 -12.914 1.00 95.00 110 THR A N 1
ATOM 853 C CA . THR A 1 110 ? 19.208 1.601 -13.778 1.00 95.00 110 THR A CA 1
ATOM 854 C C . THR A 1 110 ? 19.480 0.456 -14.742 1.00 95.00 110 THR A C 1
ATOM 856 O O . THR A 1 110 ? 19.632 0.694 -15.932 1.00 95.00 110 THR A O 1
ATOM 859 N N . GLU A 1 111 ? 19.488 -0.779 -14.247 1.00 95.12 111 GLU A N 1
ATOM 860 C CA . GLU A 1 111 ? 19.709 -1.963 -15.075 1.00 95.12 111 GLU A CA 1
ATOM 861 C C . GLU A 1 111 ? 18.569 -2.178 -16.077 1.00 95.12 111 GLU A C 1
ATOM 863 O O . GLU A 1 111 ? 18.810 -2.472 -17.239 1.00 95.12 111 GLU A O 1
ATOM 868 N N . LEU A 1 112 ? 17.319 -1.926 -15.683 1.00 94.94 112 LEU A N 1
ATOM 869 C CA . LEU A 1 112 ? 16.180 -2.095 -16.587 1.00 94.94 112 LEU A CA 1
ATOM 870 C C . LEU A 1 112 ? 16.285 -1.139 -17.779 1.00 94.94 112 LEU A C 1
ATOM 872 O O . LEU A 1 112 ? 15.951 -1.504 -18.902 1.00 94.94 112 LEU A O 1
ATOM 876 N N . ALA A 1 113 ? 16.797 0.071 -17.547 1.00 94.62 113 ALA A N 1
ATOM 877 C CA . ALA A 1 113 ? 17.005 1.058 -18.597 1.00 94.62 113 ALA A CA 1
ATOM 878 C C . ALA A 1 113 ? 18.079 0.652 -19.625 1.00 94.62 113 ALA A C 1
ATOM 880 O O . ALA A 1 113 ? 18.104 1.243 -20.698 1.00 94.62 113 ALA A O 1
ATOM 881 N N . THR A 1 114 ? 18.949 -0.325 -19.330 1.00 96.31 114 THR A N 1
ATOM 882 C CA . THR A 1 114 ? 19.926 -0.848 -20.306 1.00 96.31 114 THR A CA 1
ATOM 883 C C . THR A 1 114 ? 19.370 -1.998 -21.145 1.00 96.31 114 THR A C 1
ATOM 885 O O . THR A 1 114 ? 19.935 -2.322 -22.188 1.00 96.31 114 THR A O 1
ATOM 888 N N . VAL A 1 115 ? 18.274 -2.622 -20.698 1.00 96.81 115 VAL A N 1
ATOM 889 C CA . VAL A 1 115 ? 17.598 -3.721 -21.404 1.00 96.81 115 VAL A CA 1
ATOM 890 C C . VAL A 1 115 ? 16.513 -3.194 -22.340 1.00 96.81 115 VAL A C 1
ATOM 892 O O . VAL A 1 115 ? 16.320 -3.743 -23.423 1.00 96.81 115 VAL A O 1
ATOM 895 N N . LEU A 1 116 ? 15.806 -2.140 -21.931 1.00 96.38 116 LEU A N 1
ATOM 896 C CA . LEU A 1 116 ? 14.719 -1.552 -22.710 1.00 96.38 116 LEU A CA 1
ATOM 897 C C . LEU A 1 116 ? 15.239 -0.609 -23.797 1.00 96.38 116 LEU A C 1
ATOM 899 O O . LEU A 1 116 ? 16.186 0.149 -23.587 1.00 96.38 116 LEU A O 1
ATOM 903 N N . THR A 1 117 ? 14.555 -0.593 -24.938 1.00 97.44 117 THR A N 1
ATOM 904 C CA . THR A 1 117 ? 14.742 0.455 -25.949 1.00 97.44 117 THR A CA 1
ATOM 905 C C . THR A 1 117 ? 14.205 1.805 -25.444 1.00 97.44 117 THR A C 1
ATOM 907 O O . THR A 1 117 ? 13.396 1.840 -24.506 1.00 97.44 117 THR A O 1
ATOM 910 N N . PRO A 1 118 ? 14.602 2.938 -26.060 1.00 96.12 118 PRO A N 1
ATOM 911 C CA . PRO A 1 118 ? 14.040 4.247 -25.723 1.00 96.12 118 PRO A CA 1
ATOM 912 C C . PRO A 1 118 ? 12.505 4.281 -25.781 1.00 96.12 118 PRO A C 1
ATOM 914 O O . PRO A 1 118 ? 11.873 4.809 -24.863 1.00 96.12 118 PRO A O 1
ATOM 917 N N . ASP A 1 119 ? 11.912 3.645 -26.794 1.00 96.44 119 ASP A N 1
ATOM 918 C CA . ASP A 1 119 ? 10.459 3.599 -26.985 1.00 96.44 119 ASP A CA 1
ATOM 919 C C . ASP A 1 119 ? 9.768 2.754 -25.905 1.00 96.44 119 ASP A C 1
ATOM 921 O O . ASP A 1 119 ? 8.800 3.201 -25.286 1.00 96.44 119 ASP A O 1
ATOM 925 N N . GLN A 1 120 ? 10.311 1.577 -25.578 1.00 97.00 120 GLN A N 1
ATOM 926 C CA . GLN A 1 120 ? 9.797 0.734 -24.487 1.00 97.00 120 GLN A CA 1
ATOM 927 C C . GLN A 1 120 ? 9.913 1.430 -23.123 1.00 97.00 120 GLN A C 1
ATOM 929 O O . GLN A 1 120 ? 9.024 1.325 -22.274 1.00 97.00 120 GLN A O 1
ATOM 934 N N . MET A 1 121 ? 10.989 2.185 -22.890 1.00 95.38 121 MET A N 1
ATOM 935 C CA . MET A 1 121 ? 11.157 2.966 -21.664 1.00 95.38 121 MET A CA 1
ATOM 936 C C . MET A 1 121 ? 10.143 4.116 -21.579 1.00 95.38 121 MET A C 1
ATOM 938 O O . MET A 1 121 ? 9.585 4.373 -20.503 1.00 95.38 121 MET A O 1
ATOM 942 N N . ALA A 1 122 ? 9.864 4.787 -22.701 1.00 95.94 122 ALA A N 1
ATOM 943 C CA . ALA A 1 122 ? 8.817 5.800 -22.789 1.00 95.94 122 ALA A CA 1
ATOM 944 C C . ALA A 1 122 ? 7.434 5.193 -22.501 1.00 95.94 122 ALA A C 1
ATOM 946 O O . ALA A 1 122 ? 6.688 5.730 -21.678 1.00 95.94 122 ALA A O 1
ATOM 947 N N . GLN A 1 123 ? 7.132 4.025 -23.074 1.00 96.12 123 GLN A N 1
ATOM 948 C CA . GLN A 1 123 ? 5.891 3.299 -22.814 1.00 96.12 123 GLN A CA 1
ATOM 949 C C . GLN A 1 123 ? 5.763 2.891 -21.340 1.00 96.12 123 GLN A C 1
ATOM 951 O O . GLN A 1 123 ? 4.726 3.123 -20.717 1.00 96.12 123 GLN A O 1
ATOM 956 N N . LEU A 1 124 ? 6.829 2.368 -20.726 1.00 94.88 124 LEU A N 1
ATOM 957 C CA . LEU A 1 124 ? 6.842 2.028 -19.301 1.00 94.88 124 LEU A CA 1
ATOM 958 C C . LEU A 1 124 ? 6.557 3.247 -18.414 1.00 94.88 124 LEU A C 1
ATOM 960 O O . LEU A 1 124 ? 5.863 3.135 -17.397 1.00 94.88 124 LEU A O 1
ATOM 964 N N . LYS A 1 125 ? 7.107 4.414 -18.766 1.00 94.06 125 LYS A N 1
ATOM 965 C CA . LYS A 1 125 ? 6.841 5.669 -18.057 1.00 94.06 125 LYS A CA 1
ATOM 966 C C . LYS A 1 125 ? 5.373 6.078 -18.207 1.00 94.06 125 LYS A C 1
ATOM 968 O O . LYS A 1 125 ? 4.732 6.329 -17.187 1.00 94.06 125 LYS A O 1
ATOM 973 N N . ALA A 1 126 ? 4.836 6.049 -19.425 1.00 95.56 126 ALA A N 1
ATOM 974 C CA . ALA A 1 126 ? 3.439 6.373 -19.701 1.00 95.56 126 ALA A CA 1
ATOM 975 C C . ALA A 1 126 ? 2.471 5.450 -18.941 1.00 95.56 126 ALA A C 1
ATOM 977 O O . ALA A 1 126 ? 1.551 5.930 -18.286 1.00 95.56 126 ALA A O 1
ATOM 978 N N . MET A 1 127 ? 2.722 4.136 -18.917 1.00 93.62 127 MET A N 1
ATOM 979 C CA . MET A 1 127 ? 1.903 3.184 -18.154 1.00 93.62 127 MET A CA 1
ATOM 980 C C . MET A 1 127 ? 1.929 3.466 -16.646 1.00 93.62 127 MET A C 1
ATOM 982 O O . MET A 1 127 ? 0.900 3.394 -15.970 1.00 93.62 127 MET A O 1
ATOM 986 N N . LYS A 1 128 ? 3.095 3.825 -16.090 1.00 91.44 128 LYS A N 1
ATOM 987 C CA . LYS A 1 128 ? 3.215 4.212 -14.673 1.00 91.44 128 LYS A CA 1
ATOM 988 C C . LYS A 1 128 ? 2.448 5.495 -14.365 1.00 91.44 128 LYS A C 1
ATOM 990 O O . LYS A 1 128 ? 1.823 5.578 -13.308 1.00 91.44 128 LYS A O 1
ATOM 995 N N . GLU A 1 129 ? 2.506 6.477 -15.256 1.00 93.81 129 GLU A N 1
ATOM 996 C CA . GLU A 1 129 ? 1.790 7.746 -15.124 1.00 93.81 129 GLU A CA 1
ATOM 997 C C . GLU A 1 129 ? 0.279 7.549 -15.246 1.00 93.81 129 GLU A C 1
ATOM 999 O O . GLU A 1 129 ? -0.446 7.995 -14.361 1.00 93.81 129 GLU A O 1
ATOM 1004 N N . ALA A 1 130 ? -0.188 6.784 -16.235 1.00 93.12 130 ALA A N 1
ATOM 1005 C CA . ALA A 1 130 ? -1.596 6.427 -16.398 1.00 93.12 130 ALA A CA 1
ATOM 1006 C C . ALA A 1 130 ? -2.141 5.707 -15.157 1.00 93.12 130 ALA A C 1
ATOM 1008 O O . ALA A 1 130 ? -3.153 6.112 -14.594 1.00 93.12 130 ALA A O 1
ATOM 1009 N N . LYS A 1 131 ? -1.414 4.710 -14.639 1.00 90.50 131 LYS A N 1
ATOM 1010 C CA . LYS A 1 131 ? -1.804 3.991 -13.417 1.00 90.50 131 LYS A CA 1
ATOM 1011 C C . LYS A 1 131 ? -1.784 4.879 -12.174 1.00 90.50 131 LYS A C 1
ATOM 1013 O O . LYS A 1 131 ? -2.530 4.646 -11.223 1.00 90.50 131 LYS A O 1
ATOM 1018 N N . ARG A 1 132 ? -0.900 5.879 -12.127 1.00 89.06 132 ARG A N 1
ATOM 1019 C CA . ARG A 1 132 ? -0.898 6.876 -11.051 1.00 89.06 132 ARG A CA 1
ATOM 1020 C C . ARG A 1 132 ? -2.102 7.805 -11.177 1.00 89.06 132 ARG A C 1
ATOM 1022 O O . ARG A 1 132 ? -2.738 8.045 -10.159 1.00 89.06 132 ARG A O 1
ATOM 1029 N N . ALA A 1 133 ? -2.416 8.274 -12.381 1.00 90.25 133 ALA A N 1
ATOM 1030 C CA . ALA A 1 133 ? -3.576 9.112 -12.655 1.00 90.25 133 ALA A CA 1
ATOM 1031 C C . ALA A 1 133 ? -4.879 8.378 -12.311 1.00 90.25 133 ALA A C 1
ATOM 1033 O O . ALA A 1 133 ? -5.671 8.897 -11.538 1.00 90.25 133 ALA A O 1
ATOM 1034 N N . GLU A 1 134 ? -5.034 7.126 -12.745 1.00 89.25 134 GLU A N 1
ATOM 1035 C CA . GLU A 1 134 ? -6.168 6.260 -12.395 1.00 89.25 134 GLU A CA 1
ATOM 1036 C C . GLU A 1 134 ? -6.311 6.089 -10.873 1.00 89.25 134 GLU A C 1
ATOM 1038 O O . GLU A 1 134 ? -7.403 6.138 -10.311 1.00 89.25 134 GLU A O 1
ATOM 1043 N N . LYS A 1 135 ? -5.194 5.915 -10.157 1.00 86.31 135 LYS A N 1
ATOM 1044 C CA . LYS A 1 135 ? -5.214 5.840 -8.690 1.00 86.31 135 LYS A CA 1
ATOM 1045 C C . LYS A 1 135 ? -5.547 7.164 -8.017 1.00 86.31 135 LYS A C 1
ATOM 1047 O O . LYS A 1 135 ? -5.988 7.129 -6.876 1.00 86.31 135 LYS A O 1
ATOM 1052 N N . GLN A 1 136 ? -5.271 8.286 -8.668 1.00 87.62 136 GLN A N 1
ATOM 1053 C CA . GLN A 1 136 ? -5.516 9.630 -8.151 1.00 87.62 136 GLN A CA 1
ATOM 1054 C C . GLN A 1 136 ? -6.852 10.212 -8.621 1.00 87.62 136 GLN A C 1
ATOM 1056 O O . GLN A 1 136 ? -7.222 11.282 -8.140 1.00 87.62 136 GLN A O 1
ATOM 1061 N N . ASP A 1 137 ? -7.574 9.510 -9.498 1.00 91.25 137 ASP A N 1
ATOM 1062 C CA . ASP A 1 137 ? -8.908 9.879 -9.957 1.00 91.25 137 ASP A CA 1
ATOM 1063 C C . ASP A 1 137 ? -9.824 10.141 -8.744 1.00 91.25 137 ASP A C 1
ATOM 1065 O O . ASP A 1 137 ? -10.040 9.234 -7.930 1.00 91.25 137 ASP A O 1
ATOM 1069 N N . PRO A 1 138 ? -10.354 11.371 -8.591 1.00 89.56 138 PRO A N 1
ATOM 1070 C CA . PRO A 1 138 ? -11.210 11.733 -7.469 1.00 89.56 138 PRO A CA 1
ATOM 1071 C C . PRO A 1 138 ? -12.432 10.826 -7.292 1.00 89.56 138 PRO A C 1
ATOM 1073 O O . PRO A 1 138 ? -12.786 10.532 -6.151 1.00 89.56 138 PRO A O 1
ATOM 1076 N N . ALA A 1 139 ? -13.049 10.356 -8.381 1.00 91.44 139 ALA A N 1
ATOM 1077 C CA . ALA A 1 139 ? -14.228 9.497 -8.321 1.00 91.44 139 ALA A CA 1
ATOM 1078 C C . ALA A 1 139 ? -13.864 8.112 -7.771 1.00 91.44 139 ALA A C 1
ATOM 1080 O O . ALA A 1 139 ? -14.465 7.649 -6.803 1.00 91.44 139 ALA A O 1
ATOM 1081 N N . ARG A 1 140 ? -12.798 7.497 -8.301 1.00 91.75 140 ARG A N 1
ATOM 1082 C CA . ARG A 1 140 ? -12.268 6.220 -7.784 1.00 91.75 140 ARG A CA 1
ATOM 1083 C C . ARG A 1 140 ? -11.775 6.328 -6.347 1.00 91.75 140 ARG A C 1
ATOM 1085 O O . ARG A 1 140 ? -11.842 5.370 -5.580 1.00 91.75 140 ARG A O 1
ATOM 1092 N N . MET A 1 141 ? -11.227 7.478 -5.979 1.00 90.88 141 MET A N 1
ATOM 1093 C CA . MET A 1 141 ? -10.775 7.738 -4.618 1.00 90.88 141 MET A CA 1
ATOM 1094 C C . MET A 1 141 ? -11.937 7.868 -3.636 1.00 90.88 141 MET A C 1
ATOM 1096 O O . MET A 1 141 ? -11.825 7.370 -2.516 1.00 90.88 141 MET A O 1
ATOM 1100 N N . ALA A 1 142 ? -13.034 8.506 -4.046 1.00 91.31 142 ALA A N 1
ATOM 1101 C CA . ALA A 1 142 ? -14.257 8.587 -3.256 1.00 91.31 142 ALA A CA 1
ATOM 1102 C C . ALA A 1 142 ? -14.906 7.204 -3.088 1.00 91.31 142 ALA A C 1
ATOM 1104 O O . ALA A 1 142 ? -15.167 6.807 -1.956 1.00 91.31 142 ALA A O 1
ATOM 1105 N N . GLU A 1 143 ? -15.042 6.438 -4.174 1.00 93.88 143 GLU A N 1
ATOM 1106 C CA . GLU A 1 143 ? -15.546 5.054 -4.161 1.00 93.88 143 GLU A CA 1
ATOM 1107 C C . GLU A 1 143 ? -14.752 4.183 -3.169 1.00 93.88 143 GLU A C 1
ATOM 1109 O O . GLU A 1 143 ? -15.306 3.609 -2.236 1.00 93.88 143 GLU A O 1
ATOM 1114 N N . ARG A 1 144 ? -13.415 4.179 -3.265 1.00 93.62 144 ARG A N 1
ATOM 1115 C CA . ARG A 1 144 ? -12.556 3.434 -2.323 1.00 93.62 144 ARG A CA 1
ATOM 1116 C C . ARG A 1 144 ? -12.651 3.926 -0.880 1.00 93.62 144 ARG A C 1
ATOM 1118 O O . ARG A 1 144 ? -12.347 3.168 0.046 1.00 93.62 144 ARG A O 1
ATOM 1125 N N . ALA A 1 145 ? -12.947 5.208 -0.669 1.00 95.56 145 ALA A N 1
ATOM 1126 C CA . ALA A 1 145 ? -13.140 5.750 0.669 1.00 95.56 145 ALA A CA 1
ATOM 1127 C C . ALA A 1 145 ? -14.426 5.191 1.286 1.00 95.56 145 ALA A C 1
ATOM 1129 O O . ALA A 1 145 ? -14.400 4.759 2.437 1.00 95.56 145 ALA A O 1
ATOM 1130 N N . GLU A 1 146 ? -15.502 5.137 0.509 1.00 95.69 146 GLU A N 1
ATOM 1131 C CA . GLU A 1 146 ? -16.783 4.558 0.908 1.00 95.69 146 GLU A CA 1
ATOM 1132 C C . GLU A 1 146 ? -16.659 3.055 1.187 1.00 95.69 146 GLU A C 1
ATOM 1134 O O . GLU A 1 146 ? -16.922 2.621 2.307 1.00 95.69 146 GLU A O 1
ATOM 1139 N N . GLU A 1 147 ? -16.084 2.280 0.263 1.00 97.00 147 GLU A N 1
ATOM 1140 C CA . GLU A 1 147 ? -15.825 0.845 0.467 1.00 97.00 147 GLU A CA 1
ATOM 1141 C C . GLU A 1 147 ? -15.018 0.575 1.747 1.00 97.00 147 GLU A C 1
ATOM 1143 O O . GLU A 1 147 ? -15.259 -0.385 2.486 1.00 97.00 147 GLU A O 1
ATOM 1148 N N . ARG A 1 148 ? -14.032 1.435 2.034 1.00 95.94 148 ARG A N 1
ATOM 1149 C CA . ARG A 1 148 ? -13.225 1.332 3.251 1.00 95.94 148 ARG A CA 1
ATOM 1150 C C . ARG A 1 148 ? -14.040 1.664 4.496 1.00 95.94 148 ARG A C 1
ATOM 1152 O O . ARG A 1 148 ? -13.841 1.012 5.520 1.00 95.94 148 ARG A O 1
ATOM 1159 N N . ALA A 1 149 ? -14.901 2.675 4.440 1.00 97.94 149 ALA A N 1
ATOM 1160 C CA . ALA A 1 149 ? -15.784 3.022 5.546 1.00 97.94 149 ALA A CA 1
ATOM 1161 C C . ALA A 1 149 ? -16.748 1.872 5.865 1.00 97.94 149 ALA A C 1
ATOM 1163 O O . ALA A 1 149 ? -16.890 1.505 7.036 1.00 97.94 149 ALA A O 1
ATOM 1164 N N . ASP A 1 150 ? -17.312 1.244 4.837 1.00 97.81 150 ASP A N 1
ATOM 1165 C CA . ASP A 1 150 ? -18.195 0.086 4.964 1.00 97.81 150 ASP A CA 1
ATOM 1166 C C . ASP A 1 150 ? -17.469 -1.121 5.547 1.00 97.81 150 ASP A C 1
ATOM 1168 O O . ASP A 1 150 ? -17.953 -1.744 6.493 1.00 97.81 150 ASP A O 1
ATOM 1172 N N . ALA A 1 151 ? -16.275 -1.433 5.037 1.00 97.94 151 ALA A N 1
ATOM 1173 C CA . ALA A 1 151 ? -15.463 -2.528 5.553 1.00 97.94 151 ALA A CA 1
ATOM 1174 C C . ALA A 1 151 ? -15.112 -2.326 7.036 1.00 97.94 151 ALA A C 1
ATOM 1176 O O . ALA A 1 151 ? -15.284 -3.246 7.834 1.00 97.94 151 ALA A O 1
ATOM 1177 N N . LEU A 1 152 ? -14.689 -1.115 7.420 1.00 96.81 152 LEU A N 1
ATOM 1178 C CA . LEU A 1 152 ? -14.397 -0.776 8.816 1.00 96.81 152 LEU A CA 1
ATOM 1179 C C . LEU A 1 152 ? -15.637 -0.900 9.705 1.00 96.81 152 LEU A C 1
ATOM 1181 O O . LEU A 1 152 ? -15.542 -1.366 10.838 1.00 96.81 152 LEU A O 1
ATOM 1185 N N . THR A 1 153 ? -16.799 -0.483 9.207 1.00 98.19 153 THR A N 1
ATOM 1186 C CA . THR A 1 153 ? -18.060 -0.568 9.952 1.00 98.19 153 THR A CA 1
ATOM 1187 C C . THR A 1 153 ? -18.489 -2.017 10.131 1.00 98.19 153 THR A C 1
ATOM 1189 O O . THR A 1 153 ? -18.849 -2.411 11.239 1.00 98.19 153 THR A O 1
ATOM 1192 N N . ARG A 1 154 ? -18.387 -2.834 9.079 1.00 98.06 154 ARG A N 1
ATOM 1193 C CA . ARG A 1 154 ? -18.686 -4.268 9.121 1.00 98.06 154 ARG A CA 1
ATOM 1194 C C . ARG A 1 154 ? -17.774 -5.003 10.100 1.00 98.06 154 ARG A C 1
ATOM 1196 O O . ARG A 1 154 ? -18.267 -5.758 10.930 1.00 98.06 154 ARG A O 1
ATOM 1203 N N . GLU A 1 155 ? -16.471 -4.735 10.043 1.00 97.06 155 GLU A N 1
ATOM 1204 C CA . GLU A 1 155 ? -15.479 -5.312 10.956 1.00 97.06 155 GLU A CA 1
ATOM 1205 C C . GLU A 1 155 ? -15.780 -4.927 12.409 1.00 97.06 155 GLU A C 1
ATOM 1207 O O . GLU A 1 155 ? -15.876 -5.795 13.267 1.00 97.06 155 GLU A O 1
ATOM 1212 N N . MET A 1 156 ? -16.037 -3.644 12.690 1.00 97.94 156 MET A N 1
ATOM 1213 C CA . MET A 1 156 ? -16.402 -3.204 14.042 1.00 97.94 156 MET A CA 1
ATOM 1214 C C . MET A 1 156 ? -17.729 -3.795 14.520 1.00 97.94 156 MET A C 1
ATOM 1216 O O . MET A 1 156 ? -17.872 -4.089 15.703 1.00 97.94 156 MET A O 1
ATOM 1220 N N . THR A 1 157 ? -18.696 -3.970 13.622 1.00 98.12 157 THR A N 1
ATOM 1221 C CA . THR A 1 157 ? -19.985 -4.591 13.945 1.00 98.12 157 THR A CA 1
ATOM 1222 C C . THR A 1 157 ? -19.796 -6.032 14.392 1.00 98.12 157 THR A C 1
ATOM 1224 O O . THR A 1 157 ? -20.331 -6.411 15.432 1.00 98.12 157 THR A O 1
ATOM 1227 N N . ALA A 1 158 ? -19.003 -6.801 13.643 1.00 97.81 158 ALA A N 1
ATOM 1228 C CA . ALA A 1 158 ? -18.693 -8.188 13.961 1.00 97.81 158 ALA A CA 1
ATOM 1229 C C . ALA A 1 158 ? -17.851 -8.312 15.241 1.00 97.81 158 ALA A C 1
ATOM 1231 O O . ALA A 1 158 ? -18.210 -9.069 16.139 1.00 97.81 158 ALA A O 1
ATOM 1232 N N . ASP A 1 159 ? -16.777 -7.527 15.356 1.00 96.69 159 ASP A N 1
ATOM 1233 C CA . ASP A 1 159 ? -15.814 -7.624 16.458 1.00 96.69 159 ASP A CA 1
ATOM 1234 C C . ASP A 1 159 ? -16.385 -7.121 17.798 1.00 96.69 159 ASP A C 1
ATOM 1236 O O . ASP A 1 159 ? -15.971 -7.583 18.863 1.00 96.69 159 ASP A O 1
ATOM 1240 N N . LEU A 1 160 ? -17.305 -6.146 17.771 1.00 98.06 160 LEU A N 1
ATOM 1241 C CA . LEU A 1 160 ? -17.797 -5.451 18.972 1.00 98.06 160 LEU A CA 1
ATOM 1242 C C . LEU A 1 160 ? -19.279 -5.707 19.276 1.00 98.06 160 LEU A C 1
ATOM 1244 O O . LEU A 1 160 ? -19.777 -5.215 20.294 1.00 98.06 160 LEU A O 1
ATOM 1248 N N . GLY A 1 161 ? -19.996 -6.423 18.405 1.00 97.69 161 GLY A N 1
ATOM 1249 C CA . GLY A 1 161 ? -21.430 -6.684 18.558 1.00 97.69 161 GLY A CA 1
ATOM 1250 C C . GLY A 1 161 ? -22.249 -5.395 18.652 1.00 97.69 161 GLY A C 1
ATOM 1251 O O . GLY A 1 161 ? -22.963 -5.180 19.631 1.00 97.69 161 GLY A O 1
ATOM 1252 N N . LEU A 1 162 ? -22.084 -4.489 17.685 1.00 98.31 162 LEU A N 1
ATOM 1253 C CA . LEU A 1 162 ? -22.750 -3.180 17.698 1.00 98.31 162 LEU A CA 1
ATOM 1254 C C . LEU A 1 162 ? -24.270 -3.311 17.511 1.00 98.31 162 LEU A C 1
ATOM 1256 O O . LEU A 1 162 ? -24.721 -4.054 16.638 1.00 98.31 162 LEU A O 1
ATOM 1260 N N . SER A 1 163 ? -25.059 -2.530 18.257 1.00 98.31 163 SER A N 1
ATOM 1261 C CA . SER A 1 163 ? -26.502 -2.396 17.999 1.00 98.31 163 SER A CA 1
ATOM 1262 C C . SER A 1 163 ? -26.773 -1.634 16.697 1.00 98.31 163 SER A C 1
ATOM 1264 O O . SER A 1 163 ? -25.911 -0.893 16.227 1.00 98.31 163 SER A O 1
ATOM 1266 N N . THR A 1 164 ? -27.976 -1.745 16.130 1.00 97.31 164 THR A N 1
ATOM 1267 C CA . THR A 1 164 ? -28.356 -1.030 14.895 1.00 97.31 164 THR A CA 1
ATOM 1268 C C . THR A 1 164 ? -28.119 0.483 14.992 1.00 97.31 164 THR A C 1
ATOM 1270 O O . THR A 1 164 ? -27.527 1.075 14.090 1.00 97.31 164 THR A O 1
ATOM 1273 N N . ASP A 1 165 ? -28.468 1.104 16.123 1.00 97.62 165 ASP A N 1
ATOM 1274 C CA . ASP A 1 165 ? -28.236 2.538 16.343 1.00 97.62 165 ASP A CA 1
ATOM 1275 C C . ASP A 1 165 ? -26.743 2.887 16.435 1.00 97.62 165 ASP A C 1
ATOM 1277 O O . ASP A 1 165 ? -26.303 3.935 15.951 1.00 97.62 165 ASP A O 1
ATOM 1281 N N . GLN A 1 166 ? -25.939 2.016 17.056 1.00 98.25 166 GLN A N 1
ATOM 1282 C CA . GLN A 1 166 ? -24.488 2.195 17.115 1.00 98.25 166 GLN A CA 1
ATOM 1283 C C . GLN A 1 166 ? -23.857 2.034 15.732 1.00 98.25 166 GLN A C 1
ATOM 1285 O O . GLN A 1 166 ? -22.990 2.829 15.375 1.00 98.25 166 GLN A O 1
ATOM 1290 N N . GLN A 1 167 ? -24.301 1.053 14.943 1.00 98.25 167 GLN A N 1
ATOM 1291 C CA . GLN A 1 167 ? -23.818 0.812 13.583 1.00 98.25 167 GLN A CA 1
ATOM 1292 C C . GLN A 1 167 ? -24.013 2.045 12.700 1.00 98.25 167 GLN A C 1
ATOM 1294 O O . GLN A 1 167 ? -23.055 2.481 12.069 1.00 98.25 167 GLN A O 1
ATOM 1299 N N . ALA A 1 168 ? -25.199 2.664 12.720 1.00 98.19 168 ALA A N 1
ATOM 1300 C CA . ALA A 1 168 ? -25.474 3.874 11.943 1.00 98.19 168 ALA A CA 1
ATOM 1301 C C . ALA A 1 168 ? -24.535 5.038 12.318 1.00 98.19 168 ALA A C 1
ATOM 1303 O O . ALA A 1 168 ? -23.980 5.714 11.450 1.00 98.19 168 ALA A O 1
ATOM 1304 N N . LYS A 1 169 ? -24.287 5.251 13.617 1.00 98.56 169 LYS A N 1
ATOM 1305 C CA . LYS A 1 169 ? -23.359 6.293 14.090 1.00 98.56 169 LYS A CA 1
ATOM 1306 C C . LYS A 1 169 ? -21.903 5.977 13.728 1.00 98.56 169 LYS A C 1
ATOM 1308 O O . LYS A 1 169 ? -21.176 6.860 13.277 1.00 98.56 169 LYS A O 1
ATOM 1313 N N . VAL A 1 170 ? -21.479 4.722 13.886 1.00 98.50 170 VAL A N 1
ATOM 1314 C CA . VAL A 1 170 ? -20.131 4.258 13.520 1.00 98.50 170 VAL A CA 1
ATOM 1315 C C . VAL A 1 170 ? -19.899 4.359 12.011 1.00 98.50 170 VAL A C 1
ATOM 1317 O O . VAL A 1 170 ? -18.815 4.780 11.608 1.00 98.50 170 VAL A O 1
ATOM 1320 N N . ALA A 1 171 ? -20.903 4.058 11.184 1.00 98.31 171 ALA A N 1
ATOM 1321 C CA . ALA A 1 171 ? -20.845 4.219 9.732 1.00 98.31 171 ALA A CA 1
ATOM 1322 C C . ALA A 1 171 ? -20.547 5.672 9.337 1.00 98.31 171 ALA A C 1
ATOM 1324 O O . ALA A 1 171 ? -19.631 5.928 8.553 1.00 98.31 171 ALA A O 1
ATOM 1325 N N . THR A 1 172 ? -21.239 6.636 9.950 1.00 98.44 172 THR A N 1
ATOM 1326 C CA . THR A 1 172 ? -21.003 8.072 9.724 1.00 98.44 172 THR A CA 1
ATOM 1327 C C . THR A 1 172 ? -19.592 8.502 10.138 1.00 98.44 172 THR A C 1
ATOM 1329 O O . THR A 1 172 ? -18.904 9.201 9.384 1.00 98.44 172 THR A O 1
ATOM 1332 N N . ILE A 1 173 ? -19.118 8.046 11.304 1.00 98.62 173 ILE A N 1
ATOM 1333 C CA . ILE A 1 173 ? -17.757 8.328 11.794 1.00 98.62 173 ILE A CA 1
ATOM 1334 C C . ILE A 1 173 ? -16.706 7.746 10.835 1.00 98.62 173 ILE A C 1
ATOM 1336 O O . ILE A 1 173 ? -15.754 8.425 10.441 1.00 98.62 173 ILE A O 1
ATOM 1340 N N . ASN A 1 174 ? -16.880 6.491 10.413 1.00 98.31 174 ASN A N 1
ATOM 1341 C CA . ASN A 1 174 ? -15.956 5.815 9.505 1.00 98.31 174 ASN A CA 1
ATOM 1342 C C . ASN A 1 174 ? -15.956 6.440 8.104 1.00 98.31 174 ASN A C 1
ATOM 1344 O O . ASN A 1 174 ? -14.883 6.569 7.514 1.00 98.31 174 ASN A O 1
ATOM 1348 N N . SER A 1 175 ? -17.110 6.892 7.610 1.00 98.00 175 SER A N 1
ATOM 1349 C CA . SER A 1 175 ? -17.237 7.604 6.331 1.00 98.00 175 SER A CA 1
ATOM 1350 C C . SER A 1 175 ? -16.494 8.936 6.362 1.00 98.00 175 SER A C 1
ATOM 1352 O O . SER A 1 175 ? -15.677 9.224 5.487 1.00 98.00 175 SER A O 1
ATOM 1354 N N . THR A 1 176 ? -16.681 9.713 7.432 1.00 97.62 176 THR A N 1
ATOM 1355 C CA . THR A 1 176 ? -15.974 10.987 7.639 1.00 97.62 176 THR A CA 1
ATOM 1356 C C . THR A 1 176 ? -14.461 10.778 7.715 1.00 97.62 176 THR A C 1
ATOM 1358 O O . THR A 1 176 ? -13.680 11.503 7.084 1.00 97.62 176 THR A O 1
ATOM 1361 N N . TYR A 1 177 ? -14.032 9.748 8.447 1.00 97.62 177 TYR A N 1
ATOM 1362 C CA . TYR A 1 177 ? -12.628 9.371 8.540 1.00 97.62 177 TYR A CA 1
ATOM 1363 C C . TYR A 1 177 ? -12.053 8.963 7.177 1.00 97.62 177 TYR A C 1
ATOM 1365 O O . TYR A 1 177 ? -11.001 9.466 6.781 1.00 97.62 177 TYR A O 1
ATOM 1373 N N . ALA A 1 178 ? -12.736 8.096 6.427 1.00 96.56 178 ALA A N 1
ATOM 1374 C CA . ALA A 1 178 ? -12.264 7.620 5.131 1.00 96.56 178 ALA A CA 1
ATOM 1375 C C . ALA A 1 178 ? -12.207 8.740 4.078 1.00 96.56 178 ALA A C 1
ATOM 1377 O O . ALA A 1 178 ? -11.216 8.852 3.354 1.00 96.56 178 ALA A O 1
ATOM 1378 N N . ALA A 1 179 ? -13.197 9.634 4.049 1.00 94.94 179 ALA A N 1
ATOM 1379 C CA . ALA A 1 179 ? -13.174 10.816 3.191 1.00 94.94 179 ALA A CA 1
ATOM 1380 C C . ALA A 1 179 ? -11.998 11.750 3.538 1.00 94.94 179 ALA A C 1
ATOM 1382 O O . ALA A 1 179 ? -11.307 12.257 2.651 1.00 94.94 179 ALA A O 1
ATOM 1383 N N . SER A 1 180 ? -11.714 11.941 4.831 1.00 94.75 180 SER A N 1
ATOM 1384 C CA . SER A 1 180 ? -10.565 12.735 5.292 1.00 94.75 180 SER A CA 1
ATOM 1385 C C . SER A 1 180 ? -9.230 12.104 4.885 1.00 94.75 180 SER A C 1
ATOM 1387 O O . SER A 1 180 ? -8.306 12.805 4.464 1.00 94.75 180 SER A O 1
ATOM 1389 N N . MET A 1 181 ? -9.146 10.773 4.936 1.00 92.38 181 MET A N 1
ATOM 1390 C CA . MET A 1 181 ? -8.000 10.002 4.457 1.00 92.38 181 MET A CA 1
ATOM 1391 C C . MET A 1 181 ? -7.778 10.168 2.950 1.00 92.38 181 MET A C 1
ATOM 1393 O O . MET A 1 181 ? -6.640 10.394 2.532 1.00 92.38 181 MET A O 1
ATOM 1397 N N . ALA A 1 182 ? -8.839 10.103 2.141 1.00 91.25 182 ALA A N 1
ATOM 1398 C CA . ALA A 1 182 ? -8.757 10.307 0.695 1.00 91.25 182 ALA A CA 1
ATOM 1399 C C . ALA A 1 182 ? -8.263 11.722 0.350 1.00 91.25 182 ALA A C 1
ATOM 1401 O O . ALA A 1 182 ? -7.318 11.877 -0.425 1.00 91.25 182 ALA A O 1
ATOM 1402 N N . LYS A 1 183 ? -8.803 12.752 1.016 1.00 90.56 183 LYS A N 1
ATOM 1403 C CA . LYS A 1 183 ? -8.341 14.145 0.869 1.00 90.56 183 LYS A CA 1
ATOM 1404 C C . LYS A 1 183 ? -6.875 14.314 1.271 1.00 90.56 183 LYS A C 1
ATOM 1406 O O . LYS A 1 183 ? -6.118 15.003 0.593 1.00 90.56 183 LYS A O 1
ATOM 1411 N N . MET A 1 184 ? -6.439 13.673 2.358 1.00 91.19 184 MET A N 1
ATOM 1412 C CA . MET A 1 184 ? -5.040 13.733 2.790 1.00 91.19 184 MET A CA 1
ATOM 1413 C C . MET A 1 184 ? -4.090 13.134 1.742 1.00 91.19 184 MET A C 1
ATOM 1415 O O . MET A 1 184 ? -3.006 13.673 1.532 1.00 91.19 184 MET A O 1
ATOM 1419 N N . GLN A 1 185 ? -4.479 12.049 1.067 1.00 84.81 185 GLN A N 1
ATOM 1420 C CA . GLN A 1 185 ? -3.653 11.441 0.016 1.00 84.81 185 GLN A CA 1
ATOM 1421 C C . GLN A 1 185 ? -3.435 12.375 -1.184 1.00 84.81 185 GLN A C 1
ATOM 1423 O O . GLN A 1 185 ? -2.398 12.287 -1.841 1.00 84.81 185 GLN A O 1
ATOM 1428 N N . GLN A 1 186 ? -4.363 13.300 -1.432 1.00 83.56 186 GLN A N 1
ATOM 1429 C CA . GLN A 1 186 ? -4.255 14.314 -2.484 1.00 83.56 186 GLN A CA 1
ATOM 1430 C C . GLN A 1 186 ? -3.452 15.551 -2.053 1.00 83.56 186 GLN A C 1
ATOM 1432 O O . GLN A 1 186 ? -2.989 16.307 -2.898 1.00 83.56 186 GLN A O 1
ATOM 1437 N N . ALA A 1 187 ? -3.236 15.750 -0.751 1.00 86.62 187 ALA A N 1
ATOM 1438 C CA . ALA A 1 187 ? -2.668 16.985 -0.209 1.00 86.62 187 ALA A CA 1
ATOM 1439 C C . ALA A 1 187 ? -1.148 17.148 -0.415 1.00 86.62 187 ALA A C 1
ATOM 1441 O O . ALA A 1 187 ? -0.590 18.148 0.023 1.00 86.62 187 ALA A O 1
ATOM 1442 N N . GLY A 1 188 ? -0.462 16.173 -1.028 1.00 85.44 188 GLY A N 1
ATOM 1443 C CA . GLY A 1 188 ? 0.963 16.292 -1.372 1.00 85.44 188 GLY A CA 1
ATOM 1444 C C . GLY A 1 188 ? 1.906 16.495 -0.178 1.00 85.44 188 GLY A C 1
ATOM 1445 O O . GLY A 1 188 ? 3.011 16.992 -0.360 1.00 85.44 188 GLY A O 1
ATOM 1446 N N . LEU A 1 189 ? 1.472 16.130 1.033 1.00 90.38 189 LEU A N 1
ATOM 1447 C CA . LEU A 1 189 ? 2.215 16.366 2.274 1.00 90.38 189 LEU A CA 1
ATOM 1448 C C . LEU A 1 189 ? 3.532 15.586 2.301 1.00 90.38 189 LEU A C 1
ATOM 1450 O O . LEU A 1 189 ? 3.567 14.437 1.840 1.00 90.38 189 LEU A O 1
ATOM 1454 N N . ASP A 1 190 ? 4.563 16.168 2.914 1.00 93.25 190 ASP A N 1
ATOM 1455 C CA . ASP A 1 190 ? 5.764 15.432 3.310 1.00 93.25 190 ASP A CA 1
ATOM 1456 C C . ASP A 1 190 ? 5.443 14.358 4.367 1.00 93.25 190 ASP A C 1
ATOM 1458 O O . ASP A 1 190 ? 4.325 14.262 4.885 1.00 93.25 190 ASP A O 1
ATOM 1462 N N . ASP A 1 191 ? 6.416 13.494 4.651 1.00 86.75 191 ASP A N 1
ATOM 1463 C CA . ASP A 1 191 ? 6.195 12.316 5.488 1.00 86.75 191 ASP A CA 1
ATOM 1464 C C . ASP A 1 191 ? 5.894 12.660 6.957 1.00 86.75 191 ASP A C 1
ATOM 1466 O O . ASP A 1 191 ? 5.035 12.005 7.555 1.00 86.75 191 ASP A O 1
ATOM 1470 N N . GLU A 1 192 ? 6.521 13.694 7.527 1.00 91.19 192 GLU A N 1
ATOM 1471 C CA . GLU A 1 192 ? 6.279 14.094 8.920 1.00 91.19 192 GLU A CA 1
ATOM 1472 C C . GLU A 1 192 ? 4.921 14.784 9.062 1.00 91.19 192 GLU A C 1
ATOM 1474 O O . GLU A 1 192 ? 4.110 14.399 9.909 1.00 91.19 192 GLU A O 1
ATOM 1479 N N . ALA A 1 193 ? 4.598 15.717 8.162 1.00 93.44 193 ALA A N 1
ATOM 1480 C CA . ALA A 1 193 ? 3.288 16.357 8.121 1.00 93.44 193 ALA A CA 1
ATOM 1481 C C . ALA A 1 193 ? 2.165 15.328 7.909 1.00 93.44 193 ALA A C 1
ATOM 1483 O O . ALA A 1 193 ? 1.113 15.386 8.558 1.00 93.44 193 ALA A O 1
ATOM 1484 N N . ARG A 1 194 ? 2.388 14.334 7.037 1.00 93.50 194 ARG A N 1
ATOM 1485 C CA . ARG A 1 194 ? 1.448 13.227 6.825 1.00 93.50 194 ARG A CA 1
ATOM 1486 C C . ARG A 1 194 ? 1.277 12.399 8.095 1.00 93.50 194 ARG A C 1
ATOM 1488 O O . ARG A 1 194 ? 0.147 12.063 8.444 1.00 93.50 194 ARG A O 1
ATOM 1495 N N . LYS A 1 195 ? 2.362 12.065 8.793 1.00 92.31 195 LYS A N 1
ATOM 1496 C CA . LYS A 1 195 ? 2.333 11.266 10.025 1.00 92.31 195 LYS A CA 1
ATOM 1497 C C . LYS A 1 195 ? 1.582 11.973 11.151 1.00 92.31 195 LYS A C 1
ATOM 1499 O O . LYS A 1 195 ? 0.716 11.352 11.772 1.00 92.31 195 LYS A O 1
ATOM 1504 N N . GLU A 1 196 ? 1.844 13.257 11.372 1.00 94.56 196 GLU A N 1
ATOM 1505 C CA . GLU A 1 196 ? 1.127 14.042 12.380 1.00 94.56 196 GLU A CA 1
ATOM 1506 C C . GLU A 1 196 ? -0.360 14.175 12.032 1.00 94.56 196 GLU A C 1
ATOM 1508 O O . GLU A 1 196 ? -1.221 13.910 12.876 1.00 94.56 196 GLU A O 1
ATOM 1513 N N . LYS A 1 197 ? -0.700 14.441 10.763 1.00 94.81 197 LYS A N 1
ATOM 1514 C CA . LYS A 1 197 ? -2.103 14.487 10.323 1.00 94.81 197 LYS A CA 1
ATOM 1515 C C . LYS A 1 197 ? -2.806 13.138 10.491 1.00 94.81 197 LYS A C 1
ATOM 1517 O O . LYS A 1 197 ? -3.938 13.086 10.969 1.00 94.81 197 LYS A O 1
ATOM 1522 N N . MET A 1 198 ? -2.130 12.034 10.175 1.00 94.50 198 MET A N 1
ATOM 1523 C CA . MET A 1 198 ? -2.632 10.676 10.405 1.00 94.50 198 MET A CA 1
ATOM 1524 C C . MET A 1 198 ? -2.912 10.396 11.880 1.00 94.50 198 MET A C 1
ATOM 1526 O O . MET A 1 198 ? -3.947 9.814 12.215 1.00 94.50 198 MET A O 1
ATOM 1530 N N . LYS A 1 199 ? -1.994 10.795 12.764 1.00 95.06 199 LYS A N 1
ATOM 1531 C CA . LYS A 1 199 ? -2.140 10.645 14.213 1.00 95.06 199 LYS A CA 1
ATOM 1532 C C . LYS A 1 199 ? -3.334 11.449 14.723 1.00 95.06 199 LYS A C 1
ATOM 1534 O O . LYS A 1 199 ? -4.181 10.879 15.408 1.00 95.06 199 LYS A O 1
ATOM 1539 N N . ALA A 1 200 ? -3.447 12.713 14.321 1.00 96.12 200 ALA A N 1
ATOM 1540 C CA . ALA A 1 200 ? -4.562 13.578 14.689 1.00 96.12 200 ALA A CA 1
ATOM 1541 C C . ALA A 1 200 ? -5.913 13.011 14.218 1.00 96.12 200 ALA A C 1
ATOM 1543 O O . ALA A 1 200 ? -6.844 12.912 15.013 1.00 96.12 200 ALA A O 1
ATOM 1544 N N . MET A 1 201 ? -6.012 12.551 12.963 1.00 96.31 201 MET A N 1
ATOM 1545 C CA . MET A 1 201 ? -7.244 11.941 12.439 1.00 96.31 201 MET A CA 1
ATOM 1546 C C . MET A 1 201 ? -7.629 10.659 13.190 1.00 96.31 201 MET A C 1
ATOM 1548 O O . MET A 1 201 ? -8.805 10.447 13.474 1.00 96.31 201 MET A O 1
ATOM 1552 N N . ARG A 1 202 ? -6.655 9.804 13.541 1.00 95.00 202 ARG A N 1
ATOM 1553 C CA . ARG A 1 202 ? -6.912 8.598 14.351 1.00 95.00 202 ARG A CA 1
ATOM 1554 C C . ARG A 1 202 ? -7.430 8.960 15.742 1.00 95.00 202 ARG A C 1
ATOM 1556 O O . ARG A 1 202 ? -8.424 8.396 16.178 1.00 95.00 202 ARG A O 1
ATOM 1563 N N . GLN A 1 203 ? -6.792 9.922 16.405 1.00 96.38 203 GLN A N 1
ATOM 1564 C CA . GLN A 1 203 ? -7.220 10.396 17.722 1.00 96.38 203 GLN A CA 1
ATOM 1565 C C . GLN A 1 203 ? -8.613 11.035 17.681 1.00 96.38 203 GLN A C 1
ATOM 1567 O O . GLN A 1 203 ? -9.403 10.812 18.593 1.00 96.38 203 GLN A O 1
ATOM 1572 N N . GLY A 1 204 ? -8.923 11.808 16.636 1.00 97.25 204 GLY A N 1
ATOM 1573 C CA . GLY A 1 204 ? -10.251 12.388 16.423 1.00 97.25 204 GLY A CA 1
ATOM 1574 C C . GLY A 1 204 ? -11.324 11.311 16.286 1.00 97.25 204 GLY A C 1
ATOM 1575 O O . GLY A 1 204 ? -12.268 11.288 17.071 1.00 97.25 204 GLY A O 1
ATOM 1576 N N . ARG A 1 205 ? -11.108 10.348 15.380 1.00 97.75 205 ARG A N 1
ATOM 1577 C CA . ARG A 1 205 ? -11.999 9.191 15.210 1.00 97.75 205 ARG A CA 1
ATOM 1578 C C . ARG A 1 205 ? -12.205 8.432 16.520 1.00 97.75 205 ARG A C 1
ATOM 1580 O O . ARG A 1 205 ? -13.322 8.050 16.837 1.00 97.75 205 ARG A O 1
ATOM 1587 N N . ASP A 1 206 ? -11.146 8.213 17.293 1.00 97.19 206 ASP A N 1
ATOM 1588 C CA . ASP A 1 206 ? -11.242 7.466 18.550 1.00 97.19 206 ASP A CA 1
ATOM 1589 C C . ASP A 1 206 ? -12.063 8.199 19.608 1.00 97.19 206 ASP A C 1
ATOM 1591 O O . ASP A 1 206 ? -12.843 7.565 20.320 1.00 97.19 206 ASP A O 1
ATOM 1595 N N . LYS A 1 207 ? -11.946 9.530 19.678 1.00 98.12 207 LYS A N 1
ATOM 1596 C CA . LYS A 1 207 ? -12.794 10.350 20.549 1.00 98.12 207 LYS A CA 1
ATOM 1597 C C . LYS A 1 207 ? -14.267 10.220 20.170 1.00 98.12 207 LYS A C 1
ATOM 1599 O O . LYS A 1 207 ? -15.083 10.015 21.060 1.00 98.12 207 LYS A O 1
ATOM 1604 N N . GLU A 1 208 ? -14.593 10.291 18.881 1.00 98.38 208 GLU A N 1
ATOM 1605 C CA . GLU A 1 208 ? -15.971 10.136 18.394 1.00 98.38 208 GLU A CA 1
ATOM 1606 C C . GLU A 1 208 ? -16.511 8.725 18.646 1.00 98.38 208 GLU A C 1
ATOM 1608 O O . GLU A 1 208 ? -17.616 8.562 19.150 1.00 98.38 208 GLU A O 1
ATOM 1613 N N . LEU A 1 209 ? -15.719 7.684 18.385 1.00 98.44 209 LEU A N 1
ATOM 1614 C CA . LEU A 1 209 ? -16.134 6.307 18.661 1.00 98.44 209 LEU A CA 1
ATOM 1615 C C . LEU A 1 209 ? -16.403 6.078 20.152 1.00 98.44 209 LEU A C 1
ATOM 1617 O O . LEU A 1 209 ? -17.348 5.375 20.500 1.00 98.44 209 LEU A O 1
ATOM 1621 N N . LYS A 1 210 ? -15.621 6.696 21.045 1.00 98.25 210 LYS A N 1
ATOM 1622 C CA . LYS A 1 210 ? -15.812 6.566 22.495 1.00 98.25 210 LYS A CA 1
ATOM 1623 C C . LYS A 1 210 ? -17.166 7.099 22.981 1.00 98.25 210 LYS A C 1
ATOM 1625 O O . LYS A 1 210 ? -17.637 6.643 24.016 1.00 98.25 210 LYS A O 1
ATOM 1630 N N . THR A 1 211 ? -17.793 8.041 22.272 1.00 98.25 211 THR A N 1
ATOM 1631 C CA . THR A 1 211 ? -19.116 8.570 22.660 1.00 98.25 211 THR A CA 1
ATOM 1632 C C . THR A 1 211 ? -20.272 7.669 22.219 1.00 98.25 211 THR A C 1
ATOM 1634 O O . THR A 1 211 ? -21.369 7.771 22.763 1.00 98.25 211 THR A O 1
ATOM 1637 N N . VAL A 1 212 ? -20.037 6.791 21.239 1.00 98.50 212 VAL A N 1
ATOM 1638 C CA . VAL A 1 212 ? -21.045 5.887 20.657 1.00 98.50 212 VAL A CA 1
ATOM 1639 C C . VAL A 1 212 ? -20.959 4.482 21.252 1.00 98.50 212 VAL A C 1
ATOM 1641 O O . VAL A 1 212 ? -21.974 3.803 21.426 1.00 98.50 212 VAL A O 1
ATOM 1644 N N . LEU A 1 213 ? -19.742 4.026 21.538 1.00 98.38 213 LEU A N 1
ATOM 1645 C CA . LEU A 1 213 ? -19.479 2.696 22.069 1.00 98.38 213 LEU A CA 1
ATOM 1646 C C . LEU A 1 213 ? -19.690 2.654 23.581 1.00 98.38 213 LEU A C 1
ATOM 1648 O O . LEU A 1 213 ? -19.398 3.607 24.301 1.00 98.38 213 LEU A O 1
ATOM 1652 N N . THR A 1 214 ? -20.133 1.502 24.081 1.00 98.62 214 THR A N 1
ATOM 1653 C CA . THR A 1 214 ? -20.077 1.239 25.523 1.00 98.62 214 THR A CA 1
ATOM 1654 C C . THR A 1 214 ? -18.615 1.171 25.987 1.00 98.62 214 THR A C 1
ATOM 1656 O O . THR A 1 214 ? -17.737 0.840 25.180 1.00 98.62 214 THR A O 1
ATOM 1659 N N . PRO A 1 215 ? -18.323 1.404 27.283 1.00 98.19 215 PRO A N 1
ATOM 1660 C CA . PRO A 1 215 ? -16.961 1.281 27.807 1.00 98.19 215 PRO A CA 1
ATOM 1661 C C . PRO A 1 215 ? -16.306 -0.060 27.447 1.00 98.19 215 PRO A C 1
ATOM 1663 O O . PRO A 1 215 ? -15.203 -0.087 26.908 1.00 98.19 215 PRO A O 1
ATOM 1666 N N . LYS A 1 216 ? -17.048 -1.165 27.609 1.00 98.19 216 LYS A N 1
ATOM 1667 C CA . LYS A 1 216 ? -16.581 -2.515 27.267 1.00 98.19 216 LYS A CA 1
ATOM 1668 C C . LYS A 1 216 ? -16.228 -2.655 25.781 1.00 98.19 216 LYS A C 1
ATOM 1670 O O . LYS A 1 216 ? -15.159 -3.159 25.462 1.00 98.19 216 LYS A O 1
ATOM 1675 N N . GLN A 1 217 ? -17.091 -2.190 24.873 1.00 98.44 217 GLN A N 1
ATOM 1676 C CA . GLN A 1 217 ? -16.826 -2.241 23.427 1.00 98.44 217 GLN A CA 1
ATOM 1677 C C . GLN A 1 217 ? -15.608 -1.395 23.035 1.00 98.44 217 GLN A C 1
ATOM 1679 O O . GLN A 1 217 ? -14.809 -1.809 22.195 1.00 98.44 217 GLN A O 1
ATOM 1684 N N . TYR A 1 218 ? -15.444 -0.217 23.644 1.00 98.31 218 TYR A N 1
ATOM 1685 C CA . TYR A 1 218 ? -14.292 0.642 23.387 1.00 98.31 218 TYR A CA 1
ATOM 1686 C C . TYR A 1 218 ? -12.979 -0.017 23.835 1.00 98.31 218 TYR A C 1
ATOM 1688 O O . TYR A 1 218 ? -12.004 -0.027 23.079 1.00 98.31 218 TYR A O 1
ATOM 1696 N N . ASP A 1 219 ? -12.960 -0.632 25.017 1.00 97.56 219 ASP A N 1
ATOM 1697 C CA . ASP A 1 219 ? -11.786 -1.342 25.531 1.00 97.56 219 ASP A CA 1
ATOM 1698 C C . ASP A 1 219 ? -11.443 -2.577 24.684 1.00 97.56 219 ASP A C 1
ATOM 1700 O O . ASP A 1 219 ? -10.268 -2.814 24.370 1.00 97.56 219 ASP A O 1
ATOM 1704 N N . THR A 1 220 ? -12.455 -3.327 24.228 1.00 97.62 220 THR A N 1
ATOM 1705 C CA . THR A 1 220 ? -12.272 -4.424 23.265 1.00 97.62 220 THR A CA 1
ATOM 1706 C C . THR A 1 220 ? -11.658 -3.911 21.963 1.00 97.62 220 THR A C 1
ATOM 1708 O O . THR A 1 220 ? -10.660 -4.464 21.500 1.00 97.62 220 THR A O 1
ATOM 1711 N N . MET A 1 221 ? -12.166 -2.807 21.406 1.00 97.00 221 MET A N 1
ATOM 1712 C CA . MET A 1 221 ? -11.605 -2.195 20.198 1.00 97.00 221 MET A CA 1
ATOM 1713 C C . MET A 1 221 ? -10.132 -1.800 20.381 1.00 97.00 221 MET A C 1
ATOM 1715 O O . MET A 1 221 ? -9.308 -2.061 19.501 1.00 97.00 221 MET A O 1
ATOM 1719 N N . MET A 1 222 ? -9.780 -1.162 21.501 1.00 96.19 222 MET A N 1
ATOM 1720 C CA . MET A 1 222 ? -8.393 -0.781 21.793 1.00 96.19 222 MET A CA 1
ATOM 1721 C C . MET A 1 222 ? -7.478 -2.004 21.910 1.00 96.19 222 MET A C 1
ATOM 1723 O O . MET A 1 222 ? -6.364 -1.999 21.379 1.00 96.19 222 MET A O 1
ATOM 1727 N N . SER A 1 223 ? -7.965 -3.068 22.547 1.00 95.69 223 SER A N 1
ATOM 1728 C CA . SER A 1 223 ? -7.224 -4.319 22.723 1.00 95.69 223 SER A CA 1
ATOM 1729 C C . SER A 1 223 ? -6.979 -5.022 21.388 1.00 95.69 223 SER A C 1
ATOM 1731 O O . SER A 1 223 ? -5.831 -5.335 21.072 1.00 95.69 223 SER A O 1
ATOM 1733 N N . LEU A 1 224 ? -8.014 -5.163 20.551 1.00 94.06 224 LEU A N 1
ATOM 1734 C CA . LEU A 1 224 ? -7.900 -5.742 19.207 1.00 94.06 224 LEU A CA 1
ATOM 1735 C C . LEU A 1 224 ? -6.918 -4.961 18.332 1.00 94.06 224 LEU A C 1
ATOM 1737 O O . LEU A 1 224 ? -6.118 -5.546 17.606 1.00 94.06 224 LEU A O 1
ATOM 1741 N N . ARG A 1 225 ? -6.915 -3.627 18.421 1.00 92.19 225 ARG A N 1
ATOM 1742 C CA . ARG A 1 225 ? -5.935 -2.799 17.703 1.00 92.19 225 ARG A CA 1
ATOM 1743 C C . ARG A 1 225 ? -4.511 -3.039 18.188 1.00 92.19 225 ARG A C 1
ATOM 1745 O O . ARG A 1 225 ? -3.606 -3.145 17.362 1.00 92.19 225 ARG A O 1
ATOM 1752 N N . LYS A 1 226 ? -4.298 -3.119 19.505 1.00 90.94 226 LYS A N 1
ATOM 1753 C CA . LYS A 1 226 ? -2.980 -3.417 20.082 1.00 90.94 226 LYS A CA 1
ATOM 1754 C C . LYS A 1 226 ? -2.498 -4.797 19.640 1.00 90.94 226 LYS A C 1
ATOM 1756 O O . LYS A 1 226 ? -1.337 -4.918 19.265 1.00 90.94 226 LYS A O 1
ATOM 1761 N N . GLN A 1 227 ? -3.386 -5.790 19.626 1.00 90.12 227 GLN A N 1
ATOM 1762 C CA . GLN A 1 227 ? -3.095 -7.133 19.136 1.00 90.12 227 GLN A CA 1
ATOM 1763 C C . GLN A 1 227 ? -2.727 -7.117 17.650 1.00 90.12 227 GLN A C 1
ATOM 1765 O O . GLN A 1 227 ? -1.626 -7.530 17.312 1.00 90.12 227 GLN A O 1
ATOM 1770 N N . LYS A 1 228 ? -3.566 -6.544 16.777 1.00 87.25 228 LYS A N 1
ATOM 1771 C CA . LYS A 1 228 ? -3.279 -6.427 15.334 1.00 87.25 228 LYS A CA 1
ATOM 1772 C C . LYS A 1 228 ? -1.959 -5.692 15.069 1.00 87.25 228 LYS A C 1
ATOM 1774 O O . LYS A 1 228 ? -1.202 -6.056 14.173 1.00 87.25 228 LYS A O 1
ATOM 1779 N N . HIS A 1 229 ? -1.639 -4.669 15.865 1.00 84.25 229 HIS A N 1
ATOM 1780 C CA . HIS A 1 229 ? -0.352 -3.970 15.782 1.00 84.25 229 HIS A CA 1
ATOM 1781 C C . HIS A 1 229 ? 0.821 -4.839 16.247 1.00 84.25 229 HIS A C 1
ATOM 1783 O O . HIS A 1 229 ? 1.873 -4.840 15.608 1.00 84.25 229 HIS A O 1
ATOM 1789 N N . ALA A 1 230 ? 0.653 -5.586 17.339 1.00 83.06 230 ALA A N 1
ATOM 1790 C CA . ALA A 1 230 ? 1.653 -6.522 17.839 1.00 83.06 230 ALA A CA 1
ATOM 1791 C C . ALA A 1 230 ? 1.887 -7.672 16.854 1.00 83.06 230 ALA A C 1
ATOM 1793 O O . ALA A 1 230 ? 3.036 -8.001 16.598 1.00 83.06 230 ALA A O 1
ATOM 1794 N N . GLU A 1 231 ? 0.841 -8.213 16.233 1.00 77.75 231 GLU A N 1
ATOM 1795 C CA . GLU A 1 231 ? 0.923 -9.214 15.165 1.00 77.75 231 GLU A CA 1
ATOM 1796 C C . GLU A 1 231 ? 1.609 -8.640 13.925 1.00 77.75 231 GLU A C 1
ATOM 1798 O O . GLU A 1 231 ? 2.520 -9.254 13.379 1.00 77.75 231 GLU A O 1
ATOM 1803 N N . SER A 1 232 ? 1.258 -7.420 13.509 1.00 75.50 232 SER A N 1
ATOM 1804 C CA . SER A 1 232 ? 1.921 -6.757 12.381 1.00 75.50 232 SER A CA 1
ATOM 1805 C C . SER A 1 232 ? 3.409 -6.492 12.635 1.00 75.50 232 SER A C 1
ATOM 1807 O O . SER A 1 232 ? 4.186 -6.451 11.676 1.00 75.50 232 SER A O 1
ATOM 1809 N N . LYS A 1 233 ? 3.806 -6.285 13.896 1.00 66.69 233 LYS A N 1
ATOM 1810 C CA . LYS A 1 233 ? 5.212 -6.195 14.301 1.00 66.69 233 LYS A CA 1
ATOM 1811 C C . LYS A 1 233 ? 5.854 -7.577 14.404 1.00 66.69 233 LYS A C 1
ATOM 1813 O O . LYS A 1 233 ? 6.914 -7.761 13.837 1.00 66.69 233 LYS A O 1
ATOM 1818 N N . GLY A 1 234 ? 5.194 -8.547 15.031 1.00 54.81 234 GLY A N 1
ATOM 1819 C CA . GLY A 1 234 ? 5.649 -9.932 15.209 1.00 54.81 234 GLY A CA 1
ATOM 1820 C C . GLY A 1 234 ? 5.842 -10.699 13.902 1.00 54.81 234 GLY A C 1
ATOM 1821 O O . GLY A 1 234 ? 6.705 -11.567 13.810 1.00 54.81 234 GLY A O 1
ATOM 1822 N N . ASN A 1 235 ? 5.068 -10.345 12.875 1.00 50.62 235 ASN A N 1
ATOM 1823 C CA . ASN A 1 235 ? 5.153 -10.899 11.528 1.00 50.62 235 ASN A CA 1
ATOM 1824 C C . ASN A 1 235 ? 6.116 -10.102 10.615 1.00 50.62 235 ASN A C 1
ATOM 1826 O O . ASN A 1 235 ? 6.187 -10.361 9.410 1.00 50.62 235 ASN A O 1
ATOM 1830 N N . HIS A 1 236 ? 6.861 -9.129 11.165 1.00 49.12 236 HIS A N 1
ATOM 1831 C CA . HIS A 1 236 ? 8.096 -8.642 10.552 1.00 49.12 236 HIS A CA 1
ATOM 1832 C C . HIS A 1 236 ? 9.220 -9.629 10.897 1.00 49.12 236 HIS A C 1
ATOM 1834 O O . HIS A 1 236 ? 9.524 -9.807 12.080 1.00 49.12 236 HIS A O 1
ATOM 1840 N N . PRO A 1 237 ? 9.865 -10.267 9.906 1.00 44.41 237 PRO A N 1
ATOM 1841 C CA . PRO A 1 237 ? 11.041 -11.088 10.161 1.00 44.41 237 PRO A CA 1
ATOM 1842 C C . PRO A 1 237 ? 12.179 -10.156 10.614 1.00 44.41 237 PRO A C 1
ATOM 1844 O O . PRO A 1 237 ? 12.821 -9.500 9.809 1.00 44.41 237 PRO A O 1
ATOM 1847 N N . GLY A 1 238 ? 12.316 -9.990 11.930 1.00 50.22 238 GLY A N 1
ATOM 1848 C CA . GLY A 1 238 ? 13.217 -9.022 12.566 1.00 50.22 238 GLY A CA 1
ATOM 1849 C C . GLY A 1 238 ? 12.766 -8.548 13.955 1.00 50.22 238 GLY A C 1
ATOM 1850 O O . GLY A 1 238 ? 13.562 -7.977 14.687 1.00 50.22 238 GLY A O 1
ATOM 1851 N N . SER A 1 239 ? 11.517 -8.796 14.377 1.00 43.03 239 SER A N 1
ATOM 1852 C CA . SER A 1 239 ? 11.045 -8.358 15.705 1.00 43.03 239 SER A CA 1
ATOM 1853 C C . SER A 1 239 ? 11.110 -9.428 16.805 1.00 43.03 239 SER A C 1
ATOM 1855 O O . SER A 1 239 ? 10.656 -9.167 17.920 1.00 43.03 239 SER A O 1
ATOM 1857 N N . LYS A 1 240 ? 11.619 -10.637 16.530 1.00 42.09 240 LYS A N 1
ATOM 1858 C CA . LYS A 1 240 ? 11.825 -11.663 17.567 1.00 42.09 240 LYS A CA 1
ATOM 1859 C C . LYS A 1 240 ? 13.096 -11.350 18.363 1.00 42.09 240 LYS A C 1
ATOM 1861 O O . LYS A 1 240 ? 14.076 -12.078 18.273 1.00 42.09 240 LYS A O 1
ATOM 1866 N N . LYS A 1 241 ? 13.081 -10.281 19.161 1.00 39.06 241 LYS A N 1
ATOM 1867 C CA . LYS A 1 241 ? 13.946 -10.242 20.344 1.00 39.06 241 LYS A CA 1
ATOM 1868 C C . LYS A 1 241 ? 13.195 -10.924 21.488 1.00 39.06 241 LYS A C 1
ATOM 1870 O O . LYS A 1 241 ? 12.089 -10.479 21.799 1.00 39.06 241 LYS A O 1
ATOM 1875 N N . PRO A 1 242 ? 13.737 -11.987 22.105 1.00 42.47 242 PRO A N 1
ATOM 1876 C CA . PRO A 1 242 ? 13.240 -12.423 23.396 1.00 42.47 242 PRO A CA 1
ATOM 1877 C C . PRO A 1 242 ? 13.557 -11.307 24.394 1.00 42.47 242 PRO A C 1
ATOM 1879 O O . PRO A 1 242 ? 14.714 -10.921 24.560 1.00 42.47 242 PRO A O 1
ATOM 1882 N N . HIS A 1 243 ? 12.530 -10.751 25.030 1.00 42.06 243 HIS A N 1
ATOM 1883 C CA . HIS A 1 243 ? 12.735 -10.099 26.315 1.00 42.06 243 HIS A CA 1
ATOM 1884 C C . HIS A 1 243 ? 13.029 -11.224 27.307 1.00 42.06 243 HIS A C 1
ATOM 1886 O O . HIS A 1 243 ? 12.100 -1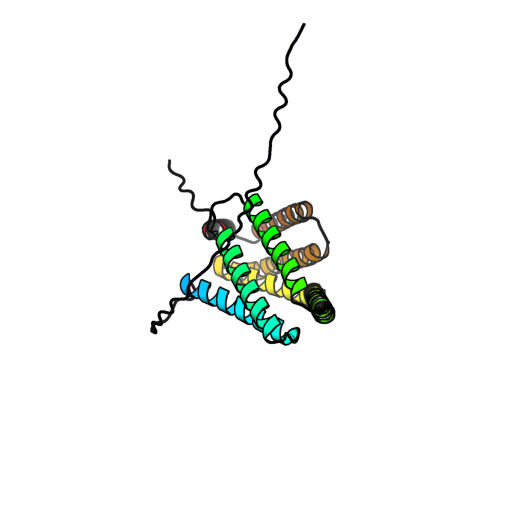1.852 27.805 1.00 42.06 243 HIS A O 1
ATOM 1892 N N . ASN A 1 244 ? 14.311 -11.533 27.499 1.00 38.47 244 ASN A N 1
ATOM 1893 C CA . ASN A 1 244 ? 14.747 -12.285 28.664 1.00 38.47 244 ASN A CA 1
ATOM 1894 C C . ASN A 1 244 ? 14.997 -11.271 29.784 1.00 38.47 244 ASN A C 1
ATOM 1896 O O . ASN A 1 244 ? 15.836 -10.390 29.608 1.00 38.47 244 ASN A O 1
ATOM 1900 N N . GLU A 1 245 ? 14.169 -11.422 30.820 1.00 34.56 245 GLU A N 1
ATOM 1901 C CA . GLU A 1 245 ? 14.341 -11.113 32.253 1.00 34.56 245 GLU A CA 1
ATOM 1902 C C . GLU A 1 245 ? 15.033 -9.803 32.659 1.00 34.56 245 GLU A C 1
ATOM 1904 O O . GLU A 1 245 ? 16.260 -9.652 32.474 1.00 34.56 245 GLU A O 1
#

Secondary structure (DSSP, 8-state):
-------------------------------------TT-HHHHHHHHHHHHHHHHHHHHHHTT--HHHHHHHHHHHHHHHHHHHHHHHS---HHHHHHHHHHHHHHHHHHHHHHS-HHHHHHHHHHHHHHHHHHH-HHHHHHHHHHHHHHHHHHHHHHHT--HHHHHHHHHHHHHHHHHHHHHHHS---HHHHHHHHHHHHHHHHHHHHHHS-HHHHHHHHHHHHHHHHHHHHTSTT-------

pLDDT: mean 81.52, std 21.91, range [32.56, 98.62]

Radius of gyration: 24.82 Å; chains: 1; bounding box: 84×59×60 Å

Foldseek 3Di:
DDDDDDDDDDDDPPPPPPPPDDDDDDDDDDDDDDDDDCPDPVNVVVVVVVVLVVVLVVLCVQLVADPVLSVVSVVLSVVLVVQLVVLQQDQDDPVVSVVSNVVSVVVSVVVNVVSHDPVSVVSVVVVVVVVVCVVLPPVVLLVVLLVQLVVVLVVLCVQQVDDPVLSVQSSVLSSVLSVQVSVLVVPPDDPVVSVVSVVVSVVVSLVSNPVSDDPVSSVSVVVVVVVVVVVVQVPRSHNPDPPDD